Protein AF-A0A954GAA2-F1 (afdb_monomer_lite)

pLDDT: mean 89.75, std 12.43, range [35.0, 98.38]

Foldseek 3Di:
DPVVLLLVLLLLLLLLLLVLQLVLCVLPVQLLADDPPDDFDAPDPVLVPPDRCLSVVLSCQLNVLSVQSNVLSVVVVVDDPVCVVVSLVSLQCSLVSNLVSLVVSCNGGVSSVDPSSVLSSVLSNLSRVDDRVRSLVVNLVVLLVCLQVVLVVCPDPCQLQPVLLLLLQQLCQLVVHHCPPPDSVVSSVNSNCVSVLSNCLSVQCVDLVSLVVSLVSLLVVLVSSCSRQPPSGVNDDPSSNSVSVSSNSSSCSNRPPVSDDDDDDPPDDD

Sequence (270 aa):
MSHQKLYFQLRCLKITLACFTLILLFTTWQLWAPQAVFPQVPLFSWILNLPIWIDWLTLAAMSGSSFCLLGIVSASWFSRSRDQEFWQTGQQVCGGLFFIAFLISIVFDQHRLPPWAYQFAVGFLLLTCLKPPRAIRLFRLFVISIYFYSALSKCDASFVHTLGPQLVKGLFTGMGVSTAYWSERTITLIAASFPVAEFLIAVGLFFSRTRPWALWAAVSMHVCLILSVGPWGLNHHGGVLIWNLYFILQDLILFSGLLSLTRAGEADFS

Radius of gyration: 20.76 Å; chains: 1; bounding box: 52×48×56 Å

Structure (mmCIF, N/CA/C/O backbone):
data_AF-A0A954GAA2-F1
#
_entry.id   AF-A0A954GAA2-F1
#
loop_
_atom_site.group_PDB
_atom_site.id
_atom_site.type_symbol
_atom_site.label_atom_id
_atom_site.label_alt_id
_atom_site.label_comp_id
_atom_site.label_asym_id
_atom_site.label_entity_id
_atom_site.label_seq_id
_atom_site.pdbx_PDB_ins_code
_atom_site.Cartn_x
_atom_site.Cartn_y
_atom_site.Cartn_z
_atom_site.occupancy
_atom_site.B_iso_or_equiv
_atom_site.auth_seq_id
_atom_site.auth_comp_id
_atom_site.auth_asym_id
_atom_site.auth_atom_id
_atom_site.pdbx_PDB_model_num
ATOM 1 N N . MET A 1 1 ? -12.583 -2.188 24.323 1.00 57.50 1 MET A N 1
ATOM 2 C CA . MET A 1 1 ? -11.564 -1.140 24.048 1.00 57.50 1 MET A CA 1
ATOM 3 C C . MET A 1 1 ? -12.036 0.150 24.690 1.00 57.50 1 MET A C 1
ATOM 5 O O . MET A 1 1 ? -13.201 0.468 24.496 1.00 57.50 1 MET A O 1
ATOM 9 N N . SER A 1 2 ? -11.183 0.916 25.381 1.00 70.38 2 SER A N 1
ATOM 10 C CA . SER A 1 2 ? -11.534 2.323 25.612 1.00 70.38 2 SER A CA 1
ATOM 11 C C . SER A 1 2 ? -11.578 3.010 24.246 1.00 70.38 2 SER A C 1
ATOM 13 O O . SER A 1 2 ? -10.696 2.778 23.413 1.00 70.38 2 SER A O 1
ATOM 15 N N . HIS A 1 3 ? -12.617 3.804 23.978 1.00 75.62 3 HIS A N 1
ATOM 16 C CA . HIS A 1 3 ? -12.769 4.527 22.710 1.00 75.62 3 HIS A CA 1
ATOM 17 C C . HIS A 1 3 ? -11.460 5.222 22.297 1.00 75.62 3 HIS A C 1
ATOM 19 O O . HIS A 1 3 ? -11.055 5.149 21.141 1.00 75.62 3 HIS A O 1
ATOM 25 N N . GLN A 1 4 ? -10.730 5.774 23.267 1.00 81.56 4 GLN A N 1
ATOM 26 C CA . GLN A 1 4 ? -9.444 6.450 23.093 1.00 81.56 4 GLN A CA 1
ATOM 27 C C . GLN A 1 4 ? -8.393 5.643 22.310 1.00 81.56 4 GLN A C 1
ATOM 29 O O . GLN A 1 4 ? -7.776 6.196 21.400 1.00 81.56 4 GLN A O 1
ATOM 34 N N . LYS A 1 5 ? -8.221 4.338 22.581 1.00 85.06 5 LYS A N 1
ATOM 35 C CA . LYS A 1 5 ? -7.229 3.512 21.859 1.00 85.06 5 LYS A CA 1
ATOM 36 C C . LYS A 1 5 ? -7.538 3.413 20.361 1.00 85.06 5 LYS A C 1
ATOM 38 O O . LYS A 1 5 ? -6.627 3.386 19.541 1.00 85.06 5 LYS A O 1
ATOM 43 N N . LEU A 1 6 ? -8.821 3.390 20.002 1.00 87.38 6 LEU A N 1
ATOM 44 C CA . LEU A 1 6 ? -9.280 3.242 18.620 1.00 87.38 6 LEU A CA 1
ATOM 45 C C . LEU A 1 6 ? -9.062 4.525 17.822 1.00 87.38 6 LEU A C 1
ATOM 47 O O . LEU A 1 6 ? -8.614 4.483 16.680 1.00 87.38 6 LEU A O 1
ATOM 51 N N . TYR A 1 7 ? -9.348 5.668 18.446 1.00 88.50 7 TYR A N 1
ATOM 52 C CA . TYR A 1 7 ? -9.059 6.971 17.857 1.00 88.50 7 TYR A CA 1
ATOM 53 C C . TYR A 1 7 ? -7.555 7.180 17.682 1.00 88.50 7 TYR A C 1
ATOM 55 O O . TYR A 1 7 ? -7.140 7.666 16.634 1.00 88.50 7 TYR A O 1
ATOM 63 N N . PHE A 1 8 ? -6.741 6.771 18.658 1.00 90.44 8 PHE A N 1
ATOM 64 C CA . PHE A 1 8 ? -5.286 6.830 18.538 1.00 90.44 8 PHE A CA 1
ATOM 65 C C . PHE A 1 8 ? -4.776 5.969 17.374 1.00 90.44 8 PHE A C 1
ATOM 67 O O . PHE A 1 8 ? -4.090 6.482 16.496 1.00 90.44 8 PHE A O 1
ATOM 74 N N . GLN A 1 9 ? -5.204 4.704 17.296 1.00 93.06 9 GLN A N 1
ATOM 75 C CA . GLN A 1 9 ? -4.862 3.806 16.188 1.00 93.06 9 GLN A CA 1
ATOM 76 C C . GLN A 1 9 ? -5.250 4.403 14.827 1.00 93.06 9 GLN A C 1
ATOM 78 O O . GLN A 1 9 ? -4.431 4.437 13.912 1.00 93.06 9 GLN A O 1
ATOM 83 N N . LEU A 1 10 ? -6.474 4.928 14.697 1.00 93.81 10 LEU A N 1
ATOM 84 C CA . LEU A 1 10 ? -6.939 5.566 13.464 1.00 93.81 10 LEU A CA 1
ATOM 85 C C . LEU A 1 10 ? -6.080 6.778 13.076 1.00 93.81 10 LEU A C 1
ATOM 87 O O . LEU A 1 10 ? -5.788 6.969 11.899 1.00 93.81 10 LEU A O 1
ATOM 91 N N . ARG A 1 11 ? -5.684 7.603 14.050 1.00 93.69 11 ARG A N 1
ATOM 92 C CA . ARG A 1 11 ? -4.818 8.766 13.814 1.00 93.69 11 ARG A CA 1
ATOM 93 C C . ARG A 1 11 ? -3.439 8.342 13.325 1.00 93.69 11 ARG A C 1
ATOM 95 O O . ARG A 1 11 ? -2.989 8.881 12.320 1.00 93.69 11 ARG A O 1
ATOM 102 N N . CYS A 1 12 ? -2.813 7.357 13.971 1.00 95.75 12 CYS A N 1
ATOM 103 C CA . CYS A 1 12 ? -1.531 6.813 13.525 1.00 95.75 12 CYS A CA 1
ATOM 104 C C . CYS A 1 12 ? -1.614 6.322 12.077 1.00 95.75 12 CYS A C 1
ATOM 106 O O . CYS A 1 12 ? -0.783 6.711 11.268 1.00 95.75 12 CYS A O 1
ATOM 108 N N . LEU A 1 13 ? -2.663 5.570 11.717 1.00 96.81 13 LEU A N 1
ATOM 109 C CA . LEU A 1 13 ? -2.859 5.109 10.338 1.00 96.81 13 LEU A CA 1
ATOM 110 C C . LEU A 1 13 ? -2.977 6.265 9.341 1.00 96.81 13 LEU A C 1
ATOM 112 O O . LEU A 1 13 ? -2.366 6.206 8.280 1.00 96.81 13 LEU A O 1
ATOM 116 N N . LYS A 1 14 ? -3.732 7.319 9.674 1.00 97.44 14 LYS A N 1
ATOM 117 C CA . LYS A 1 14 ? -3.882 8.505 8.812 1.00 97.44 14 LYS A CA 1
ATOM 118 C C . LYS A 1 14 ? -2.563 9.244 8.614 1.00 97.44 14 LYS A C 1
ATOM 120 O O . LYS A 1 14 ? -2.255 9.626 7.491 1.00 97.44 14 LYS A O 1
ATOM 125 N N . ILE A 1 15 ? -1.795 9.428 9.690 1.00 97.38 15 ILE A N 1
ATOM 126 C CA . ILE A 1 15 ? -0.481 10.079 9.636 1.00 97.38 15 ILE A CA 1
ATOM 127 C C . ILE A 1 15 ? 0.472 9.246 8.783 1.00 97.38 15 ILE A C 1
ATOM 129 O O . ILE A 1 15 ? 1.055 9.769 7.839 1.00 97.38 15 ILE A O 1
ATOM 133 N N . THR A 1 16 ? 0.587 7.945 9.062 1.00 97.88 16 THR A N 1
ATOM 134 C CA . THR A 1 16 ? 1.435 7.036 8.286 1.00 97.88 16 THR A CA 1
ATOM 135 C C . THR A 1 16 ? 1.032 7.038 6.813 1.00 97.88 16 THR A C 1
ATOM 137 O O . THR A 1 16 ? 1.893 7.210 5.957 1.00 97.88 16 THR A O 1
ATOM 140 N N . LEU A 1 17 ? -0.264 6.931 6.504 1.00 98.31 17 LEU A N 1
ATOM 141 C CA . LEU A 1 17 ? -0.768 6.979 5.132 1.00 98.31 17 LEU A CA 1
ATOM 142 C C . LEU A 1 17 ? -0.372 8.279 4.426 1.00 98.31 17 LEU A C 1
ATOM 144 O O . LEU A 1 17 ? 0.225 8.227 3.355 1.00 98.31 17 LEU A O 1
ATOM 148 N N . ALA A 1 18 ? -0.657 9.436 5.020 1.00 98.19 18 ALA A N 1
ATOM 149 C CA . ALA A 1 18 ? -0.397 10.714 4.370 1.00 98.19 18 ALA A CA 1
ATOM 150 C C . ALA A 1 18 ? 1.107 11.015 4.228 1.00 98.19 18 ALA A C 1
ATOM 152 O O . ALA A 1 18 ? 1.532 11.469 3.167 1.00 98.19 18 ALA A O 1
ATOM 153 N N . CYS A 1 19 ? 1.931 10.689 5.231 1.00 98.38 19 CYS A N 1
ATOM 154 C CA . CYS A 1 19 ? 3.388 10.827 5.136 1.00 98.38 19 CYS A CA 1
ATOM 155 C C . CYS A 1 19 ? 3.967 9.966 4.008 1.00 98.38 19 CYS A C 1
ATOM 157 O O . CYS A 1 19 ? 4.691 10.475 3.155 1.00 98.38 19 CYS A O 1
ATOM 159 N N . PHE A 1 20 ? 3.630 8.673 3.968 1.00 98.38 20 PHE A N 1
ATOM 160 C CA . PHE A 1 20 ? 4.143 7.780 2.927 1.00 98.38 20 PHE A CA 1
ATOM 161 C C . PHE A 1 20 ? 3.599 8.127 1.545 1.00 98.38 20 PHE A C 1
ATOM 163 O O . PHE A 1 20 ? 4.319 7.970 0.565 1.00 98.38 20 PHE A O 1
ATOM 170 N N . THR A 1 21 ? 2.377 8.655 1.460 1.00 98.12 21 THR A N 1
ATOM 171 C CA . THR A 1 21 ? 1.820 9.173 0.204 1.00 98.12 21 THR A CA 1
ATOM 172 C C . THR A 1 21 ? 2.661 10.322 -0.334 1.00 98.12 21 THR A C 1
ATOM 174 O O . THR A 1 21 ? 3.042 10.293 -1.497 1.00 98.12 21 THR A O 1
ATOM 177 N N . LEU A 1 22 ? 3.010 11.302 0.503 1.00 98.31 22 LEU A N 1
ATOM 178 C CA . LEU A 1 22 ? 3.858 12.423 0.091 1.00 98.31 22 LEU A CA 1
ATOM 179 C C . LEU A 1 22 ? 5.254 11.960 -0.329 1.00 98.31 22 LEU A C 1
ATOM 181 O O . LEU A 1 22 ? 5.756 12.393 -1.362 1.00 98.31 22 LEU A O 1
ATOM 185 N N . ILE A 1 23 ? 5.858 11.047 0.435 1.00 97.75 23 ILE A N 1
ATOM 186 C CA . ILE A 1 23 ? 7.168 10.476 0.103 1.00 97.75 23 ILE A CA 1
ATOM 187 C C . ILE A 1 23 ? 7.104 9.736 -1.241 1.00 97.75 23 ILE A C 1
ATOM 189 O O . ILE A 1 23 ? 7.985 9.914 -2.082 1.00 97.75 23 ILE A O 1
ATOM 193 N N . LEU A 1 24 ? 6.071 8.924 -1.479 1.00 96.69 24 LEU A N 1
ATOM 194 C CA . LEU A 1 24 ? 5.924 8.171 -2.725 1.00 96.69 24 LEU A CA 1
ATOM 195 C C . LEU A 1 24 ? 5.604 9.075 -3.913 1.00 96.69 24 LEU A C 1
ATOM 197 O O . LEU A 1 24 ? 6.244 8.930 -4.950 1.00 96.69 24 LEU A O 1
ATOM 201 N N . LEU A 1 25 ? 4.706 10.050 -3.768 1.00 96.19 25 LEU A N 1
ATOM 202 C CA . LEU A 1 25 ? 4.438 11.047 -4.809 1.00 96.19 25 LEU A CA 1
ATOM 203 C C . LEU A 1 25 ? 5.697 11.840 -5.163 1.00 96.19 25 LEU A C 1
ATOM 205 O O . LEU A 1 25 ? 5.971 12.042 -6.339 1.00 96.19 25 LEU A O 1
ATOM 209 N N . PHE A 1 26 ? 6.496 12.233 -4.168 1.00 95.62 26 PHE A N 1
ATOM 210 C CA . PHE A 1 26 ? 7.753 12.941 -4.397 1.00 95.62 26 PHE A CA 1
ATOM 211 C C . PHE A 1 26 ? 8.797 12.058 -5.089 1.00 95.62 26 PHE A C 1
ATOM 213 O O . PHE A 1 26 ? 9.380 12.451 -6.092 1.00 95.62 26 PHE A O 1
ATOM 220 N N . THR A 1 27 ? 9.021 10.840 -4.594 1.00 93.75 27 THR A N 1
ATOM 221 C CA . THR A 1 27 ? 10.022 9.920 -5.169 1.00 93.75 27 THR A CA 1
ATOM 222 C C . THR A 1 27 ? 9.629 9.384 -6.543 1.00 93.75 27 THR A C 1
ATOM 224 O O . THR A 1 27 ? 10.503 9.010 -7.320 1.00 93.75 27 THR A O 1
ATOM 227 N N . THR A 1 28 ? 8.335 9.378 -6.866 1.00 92.81 28 THR A N 1
ATOM 228 C CA . THR A 1 28 ? 7.799 8.940 -8.162 1.00 92.81 28 THR A CA 1
ATOM 229 C C . THR A 1 28 ? 7.183 10.086 -8.964 1.00 92.81 28 THR A C 1
ATOM 231 O O . THR A 1 28 ? 6.363 9.835 -9.837 1.00 92.81 28 THR A O 1
ATOM 234 N N . TRP A 1 29 ? 7.570 11.343 -8.711 1.00 92.06 29 TRP A N 1
ATOM 235 C CA . TRP A 1 29 ? 6.908 12.530 -9.281 1.00 92.06 29 TRP A CA 1
ATOM 236 C C . TRP A 1 29 ? 6.808 12.513 -10.814 1.00 92.06 29 TRP A C 1
ATOM 238 O O . TRP A 1 29 ? 5.815 12.977 -11.368 1.00 92.06 29 TRP A O 1
ATOM 248 N N . GLN A 1 30 ? 7.796 11.917 -11.490 1.00 90.62 30 GLN A N 1
ATOM 249 C CA . GLN A 1 30 ? 7.833 11.766 -12.950 1.00 90.62 30 GLN A CA 1
ATOM 250 C C . GLN A 1 30 ? 6.673 10.925 -13.502 1.00 90.62 30 GLN A C 1
ATOM 252 O O . GLN A 1 30 ? 6.290 11.101 -14.651 1.00 90.62 30 GLN A O 1
ATOM 257 N N . LEU A 1 31 ? 6.098 10.036 -12.686 1.00 89.81 31 LEU A N 1
ATOM 258 C CA . LEU A 1 31 ? 4.923 9.242 -13.046 1.00 89.81 31 LEU A CA 1
ATOM 259 C C . LEU A 1 31 ? 3.646 10.096 -13.090 1.00 89.81 31 LEU A C 1
ATOM 261 O O . LEU A 1 31 ? 2.726 9.822 -13.857 1.00 89.81 31 LEU A O 1
ATOM 265 N N . TRP A 1 32 ? 3.586 11.120 -12.241 1.00 92.06 32 TRP A N 1
ATOM 266 C CA . TRP A 1 32 ? 2.399 11.945 -12.010 1.00 92.06 32 TRP A CA 1
ATOM 267 C C . TRP A 1 32 ? 2.409 13.237 -12.824 1.00 92.06 32 TRP A C 1
ATOM 269 O O . TRP A 1 32 ? 1.362 13.841 -13.036 1.00 92.06 32 TRP A O 1
ATOM 279 N N . ALA A 1 33 ? 3.591 13.662 -13.262 1.00 90.06 33 ALA A N 1
ATOM 280 C CA . ALA A 1 33 ? 3.783 14.803 -14.133 1.00 90.06 33 ALA A CA 1
ATOM 281 C C . ALA A 1 33 ? 3.712 14.390 -15.616 1.00 90.06 33 ALA A C 1
ATOM 283 O O . ALA A 1 33 ? 3.890 13.216 -15.953 1.00 90.06 33 ALA A O 1
ATOM 284 N N . PRO A 1 34 ? 3.501 15.355 -16.522 1.00 85.88 34 PRO A N 1
ATOM 285 C CA . PRO A 1 34 ? 3.678 15.128 -17.947 1.00 85.88 34 PRO A CA 1
ATOM 286 C C . PRO A 1 34 ? 5.110 14.676 -18.234 1.00 85.88 34 PRO A C 1
ATOM 288 O O . PRO A 1 34 ? 6.067 15.359 -17.863 1.00 85.88 34 PRO A O 1
ATOM 291 N N . GLN A 1 35 ? 5.265 13.548 -18.921 1.00 77.00 35 GLN A N 1
ATOM 292 C CA . GLN A 1 35 ? 6.568 13.051 -19.348 1.00 77.00 35 GLN A CA 1
ATOM 293 C C . GLN A 1 35 ? 6.530 12.579 -20.800 1.00 77.00 35 GLN A C 1
ATOM 295 O O . GLN A 1 35 ? 5.511 12.096 -21.283 1.00 77.00 35 GLN A O 1
ATOM 300 N N . ALA A 1 36 ? 7.672 12.699 -21.476 1.00 72.88 36 ALA A N 1
ATOM 301 C CA . ALA A 1 36 ? 7.885 12.189 -22.832 1.00 72.88 36 ALA A CA 1
ATOM 302 C C . ALA A 1 36 ? 8.740 10.907 -22.857 1.00 72.88 36 ALA A C 1
ATOM 304 O O . ALA A 1 36 ? 9.060 10.403 -23.928 1.00 72.88 36 ALA A O 1
ATOM 305 N N . VAL A 1 37 ? 9.150 10.405 -21.684 1.00 70.88 37 VAL A N 1
ATOM 306 C CA . VAL A 1 37 ? 10.081 9.268 -21.566 1.00 70.88 37 VAL A CA 1
ATOM 307 C C . VAL A 1 37 ? 9.398 7.949 -21.927 1.00 70.88 37 VAL A C 1
ATOM 309 O O . VAL A 1 37 ? 10.013 7.085 -22.543 1.00 70.88 37 VAL A O 1
ATOM 312 N N . PHE A 1 38 ? 8.117 7.814 -21.586 1.00 67.69 38 PHE A N 1
ATOM 313 C CA . PHE A 1 38 ? 7.293 6.663 -21.934 1.00 67.69 38 PHE A CA 1
ATOM 314 C C . PHE A 1 38 ? 5.979 7.139 -22.553 1.00 67.69 38 PHE A C 1
ATOM 316 O O . PHE A 1 38 ? 5.472 8.192 -22.155 1.00 67.69 38 PHE A O 1
ATOM 323 N N . PRO A 1 39 ? 5.426 6.395 -23.527 1.00 77.00 39 PRO A N 1
ATOM 324 C CA . PRO A 1 39 ? 4.152 6.753 -24.125 1.00 77.00 39 PRO A CA 1
ATOM 325 C C . PRO A 1 39 ? 3.058 6.708 -23.058 1.00 77.00 39 PRO A C 1
ATOM 327 O O . PRO A 1 39 ? 2.926 5.719 -22.335 1.00 77.00 39 PRO A O 1
ATOM 330 N N . GLN A 1 40 ? 2.269 7.777 -22.975 1.00 81.25 40 GLN A N 1
ATOM 331 C CA . GLN A 1 40 ? 1.055 7.775 -22.167 1.00 81.25 40 GLN A CA 1
ATOM 332 C C . GLN A 1 40 ? 0.093 6.729 -22.729 1.00 81.25 40 GLN A C 1
ATOM 334 O O . GLN A 1 40 ? -0.152 6.685 -23.938 1.00 81.25 40 GLN A O 1
ATOM 339 N N . VAL A 1 41 ? -0.454 5.887 -21.853 1.00 87.56 41 VAL A N 1
ATOM 340 C CA . VAL A 1 41 ? -1.449 4.878 -22.228 1.00 87.56 41 VAL A CA 1
ATOM 341 C C . VAL A 1 41 ? -2.778 5.297 -21.603 1.00 87.56 41 VAL A C 1
ATOM 343 O O . VAL A 1 41 ? -3.086 4.873 -20.487 1.00 87.56 41 VAL A O 1
ATOM 346 N N . PRO A 1 42 ? -3.560 6.170 -22.264 1.00 88.56 42 PRO A N 1
ATOM 347 C CA . PRO A 1 42 ? -4.829 6.626 -21.714 1.00 88.56 42 PRO A CA 1
ATOM 348 C C . PRO A 1 42 ? -5.849 5.485 -21.684 1.00 88.56 42 PRO A C 1
ATOM 350 O O . PRO A 1 42 ? -5.826 4.578 -22.518 1.00 88.56 42 PRO A O 1
ATOM 353 N N . LEU A 1 43 ? -6.797 5.539 -20.745 1.00 87.38 43 LEU A N 1
ATOM 354 C CA . LEU A 1 43 ? -7.925 4.596 -20.728 1.00 87.38 43 LEU A CA 1
ATOM 355 C C . LEU A 1 43 ? -8.883 4.820 -21.904 1.00 87.38 43 LEU A C 1
ATOM 357 O O . LEU A 1 43 ? -9.496 3.874 -22.395 1.00 87.38 43 LEU A O 1
ATOM 361 N N . PHE A 1 44 ? -9.006 6.068 -22.360 1.00 89.62 44 PHE A N 1
ATOM 362 C CA . PHE A 1 44 ? -9.882 6.447 -23.462 1.00 89.62 44 PHE A CA 1
ATOM 363 C C . PHE A 1 44 ? -9.153 7.341 -24.468 1.00 89.62 44 PHE A C 1
ATOM 365 O O . PHE A 1 44 ? -8.443 8.272 -24.097 1.00 89.62 44 PHE A O 1
ATOM 372 N N . SER A 1 45 ? -9.378 7.108 -25.761 1.00 86.50 45 SER A N 1
ATOM 373 C CA . SER A 1 45 ? -8.683 7.814 -26.848 1.00 86.50 45 SER A CA 1
ATOM 374 C C . SER A 1 45 ? -8.925 9.328 -26.873 1.00 86.50 45 SER A C 1
ATOM 376 O O . SER A 1 45 ? -8.041 10.083 -27.267 1.00 86.50 45 SER A O 1
ATOM 378 N N . TRP A 1 46 ? -10.091 9.795 -26.415 1.00 86.88 46 TRP A N 1
ATOM 379 C CA . TRP A 1 46 ? -10.438 11.222 -26.394 1.00 86.88 46 TRP A CA 1
ATOM 380 C C . TRP A 1 46 ? -9.606 12.044 -25.397 1.00 86.88 46 TRP A C 1
ATOM 382 O O . TRP A 1 46 ? -9.551 13.267 -25.515 1.00 86.88 46 TRP A O 1
ATOM 392 N N . ILE A 1 47 ? -8.928 11.389 -24.451 1.00 87.00 47 ILE A N 1
ATOM 393 C CA . ILE A 1 47 ? -8.122 12.047 -23.413 1.00 87.00 47 ILE A CA 1
ATOM 394 C C . ILE A 1 47 ? -6.819 12.610 -23.965 1.00 87.00 47 ILE A C 1
ATOM 396 O O . ILE A 1 47 ? -6.310 13.585 -23.427 1.00 87.00 47 ILE A O 1
ATOM 400 N N . LEU A 1 48 ? -6.324 12.079 -25.084 1.00 81.75 48 LEU A N 1
ATOM 401 C CA . LEU A 1 48 ? -5.124 12.600 -25.747 1.00 81.75 48 LEU A CA 1
ATOM 402 C C . LEU A 1 48 ? -5.263 14.074 -26.162 1.00 81.75 48 LEU A C 1
ATOM 404 O O . LEU A 1 48 ? -4.262 14.760 -26.335 1.00 81.75 48 LEU A O 1
ATOM 408 N N . ASN A 1 49 ? -6.498 14.566 -26.301 1.00 85.06 49 ASN A N 1
ATOM 409 C CA . ASN A 1 49 ? -6.786 15.957 -26.645 1.00 85.06 49 ASN A CA 1
ATOM 410 C C . ASN A 1 49 ? -6.928 16.868 -25.416 1.00 85.06 49 ASN A C 1
ATOM 412 O O . ASN A 1 49 ? -7.166 18.068 -25.569 1.00 85.06 49 ASN A O 1
ATOM 416 N N . LEU A 1 50 ? -6.861 16.316 -24.201 1.00 85.94 50 LEU A N 1
ATOM 417 C CA . LEU A 1 50 ? -7.026 17.098 -22.988 1.00 85.94 50 LEU A CA 1
ATOM 418 C C . LEU A 1 50 ? -5.748 17.866 -22.628 1.00 85.94 50 LEU A C 1
ATOM 420 O O . LEU A 1 50 ? -4.636 17.431 -22.928 1.00 85.94 50 LEU A O 1
ATOM 424 N N . PRO A 1 51 ? -5.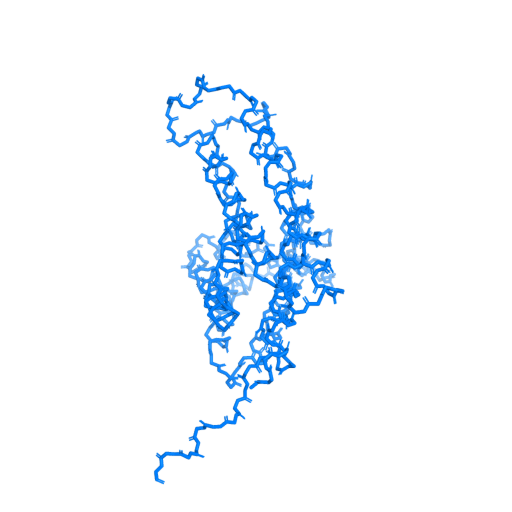888 19.017 -21.951 1.00 89.12 51 PRO A N 1
ATOM 425 C CA . PRO A 1 51 ? -4.741 19.819 -21.570 1.00 89.12 51 PRO A CA 1
ATOM 426 C C . PRO A 1 51 ? -3.797 19.115 -20.591 1.00 89.12 51 PRO A C 1
ATOM 428 O O . PRO A 1 51 ? -4.208 18.598 -19.552 1.00 89.12 51 PRO A O 1
ATOM 431 N N . ILE A 1 52 ? -2.501 19.246 -20.862 1.00 87.00 52 ILE A N 1
ATOM 432 C CA . ILE A 1 52 ? -1.400 18.694 -20.059 1.00 87.00 52 ILE A CA 1
ATOM 433 C C . ILE A 1 52 ? -1.388 19.230 -18.610 1.00 87.00 52 ILE A C 1
ATOM 435 O O . ILE A 1 52 ? -0.905 18.568 -17.694 1.00 87.00 52 ILE A O 1
ATOM 439 N N . TRP A 1 53 ? -1.945 20.421 -18.357 1.00 91.31 53 TRP A N 1
ATOM 440 C CA . TRP A 1 53 ? -1.993 20.996 -17.006 1.00 91.31 53 TRP A CA 1
ATOM 441 C C . TRP A 1 53 ? -2.829 20.165 -16.019 1.00 91.31 53 TRP A C 1
ATOM 443 O O . TRP A 1 53 ? -2.663 20.318 -14.808 1.00 91.31 53 TRP A O 1
ATOM 453 N N . ILE A 1 54 ? -3.693 19.269 -16.510 1.00 91.88 54 ILE A N 1
ATOM 454 C CA . ILE A 1 54 ? -4.521 18.400 -15.665 1.00 91.88 54 ILE A CA 1
ATOM 455 C C . ILE A 1 54 ? -3.652 17.417 -14.868 1.00 91.88 54 ILE A C 1
ATOM 457 O O . ILE A 1 54 ? -3.955 17.151 -13.705 1.00 91.88 54 ILE A O 1
ATOM 461 N N . ASP A 1 55 ? -2.526 16.964 -15.421 1.00 92.06 55 ASP A N 1
ATOM 462 C CA . ASP A 1 55 ? -1.560 16.124 -14.704 1.00 92.06 55 ASP A CA 1
ATOM 463 C C . ASP A 1 55 ? -1.037 16.838 -13.452 1.00 92.06 55 ASP A C 1
ATOM 465 O O . ASP A 1 55 ? -1.150 16.332 -12.333 1.00 92.06 55 ASP A O 1
ATOM 469 N N . TRP A 1 56 ? -0.582 18.083 -13.620 1.00 94.31 56 TRP A N 1
ATOM 470 C CA . TRP A 1 56 ? -0.138 18.925 -12.512 1.00 94.31 56 TRP A CA 1
ATOM 471 C C . TRP A 1 56 ? -1.256 19.221 -11.516 1.00 94.31 56 TRP A C 1
ATOM 473 O O . TRP A 1 56 ? -1.007 19.204 -10.311 1.00 94.31 56 TRP A O 1
ATOM 483 N N . LEU A 1 57 ? -2.486 19.450 -11.990 1.00 95.69 57 LEU A N 1
ATOM 484 C CA . LEU A 1 57 ? -3.633 19.657 -11.109 1.00 95.69 57 LEU A CA 1
ATOM 485 C C . LEU A 1 57 ? -3.904 18.415 -10.250 1.00 95.69 57 LEU A C 1
ATOM 487 O O . LEU A 1 57 ? -4.088 18.552 -9.042 1.00 95.69 57 LEU A O 1
ATOM 491 N N . THR A 1 58 ? -3.919 17.214 -10.838 1.00 96.12 58 THR A N 1
ATOM 492 C CA . THR A 1 58 ? -4.170 15.973 -10.082 1.00 96.12 58 THR A CA 1
ATOM 493 C C . THR A 1 58 ? -3.059 15.695 -9.072 1.00 96.12 58 THR A C 1
ATOM 495 O O . THR A 1 58 ? -3.359 15.427 -7.907 1.00 96.12 58 THR A O 1
ATOM 498 N N . LEU A 1 59 ? -1.788 15.872 -9.453 1.00 96.56 59 LEU A N 1
ATOM 499 C CA . LEU A 1 59 ? -0.648 15.751 -8.541 1.00 96.56 59 LEU A CA 1
ATOM 500 C C . LEU A 1 59 ? -0.718 16.772 -7.393 1.00 96.56 59 LEU A C 1
ATOM 502 O O . LEU A 1 59 ? -0.513 16.413 -6.228 1.00 96.56 59 LEU A O 1
ATOM 506 N N . ALA A 1 60 ? -1.035 18.033 -7.699 1.00 97.25 60 ALA A N 1
ATOM 507 C CA . ALA A 1 60 ? -1.184 19.088 -6.701 1.00 97.25 60 ALA A CA 1
ATOM 508 C C . ALA A 1 60 ? -2.361 18.808 -5.758 1.00 97.25 60 ALA A C 1
ATOM 510 O O . ALA A 1 60 ? -2.223 18.969 -4.548 1.00 97.25 60 ALA A O 1
ATOM 511 N N . ALA A 1 61 ? -3.491 18.324 -6.279 1.00 97.88 61 ALA A N 1
ATOM 512 C CA . ALA A 1 61 ? -4.654 17.957 -5.479 1.00 97.88 61 ALA A CA 1
ATOM 513 C C . ALA A 1 61 ? -4.360 16.768 -4.550 1.00 97.88 61 ALA A C 1
ATOM 515 O O . ALA A 1 61 ? -4.710 16.818 -3.369 1.00 97.88 61 ALA A O 1
ATOM 516 N N . MET A 1 62 ? -3.672 15.729 -5.034 1.00 98.12 62 MET A N 1
ATOM 517 C CA . MET A 1 62 ? -3.264 14.573 -4.224 1.00 98.12 62 MET A CA 1
ATOM 518 C C . MET A 1 62 ? -2.254 14.965 -3.134 1.00 98.12 62 MET A C 1
ATOM 520 O O . MET A 1 62 ? -2.413 14.599 -1.965 1.00 98.12 62 MET A O 1
ATOM 524 N N . SER A 1 63 ? -1.242 15.759 -3.488 1.00 98.12 63 SER A N 1
ATOM 525 C CA . SER A 1 63 ? -0.225 16.231 -2.539 1.00 98.12 63 SER A CA 1
ATOM 526 C C . SER A 1 63 ? -0.831 17.185 -1.510 1.00 98.12 63 SER A C 1
ATOM 528 O O . SER A 1 63 ? -0.651 17.003 -0.307 1.00 98.12 63 SER A O 1
ATOM 530 N N . GLY A 1 64 ? -1.627 18.154 -1.966 1.00 98.19 64 GLY A N 1
ATOM 531 C CA . GLY A 1 64 ? -2.331 19.118 -1.124 1.00 98.19 64 GLY A CA 1
ATOM 532 C C . GLY A 1 64 ? -3.292 18.440 -0.153 1.00 98.19 64 GLY A C 1
ATOM 533 O O . GLY A 1 64 ? -3.228 18.704 1.043 1.00 98.19 64 GLY A O 1
ATOM 534 N N . SER A 1 65 ? -4.097 17.482 -0.622 1.00 97.94 65 SER A N 1
ATOM 535 C CA . SER A 1 65 ? -4.981 16.686 0.244 1.00 97.94 65 SER A CA 1
ATOM 536 C C . SER A 1 65 ? -4.205 15.927 1.323 1.00 97.94 65 SER A C 1
ATOM 538 O O . SER A 1 65 ? -4.650 15.851 2.468 1.00 97.94 65 SER A O 1
ATOM 540 N N . SER A 1 66 ? -3.026 15.399 0.982 1.00 98.00 66 SER A N 1
ATOM 541 C CA . SER A 1 66 ? -2.162 14.680 1.925 1.00 98.00 66 SER A CA 1
ATOM 542 C C . SER A 1 66 ? -1.563 15.618 2.982 1.00 98.00 66 SER A C 1
ATOM 544 O O . SER A 1 66 ? -1.627 15.314 4.175 1.00 98.00 66 SER A O 1
ATOM 546 N N . PHE A 1 67 ? -1.054 16.788 2.579 1.00 98.25 67 PHE A N 1
ATOM 547 C CA . PHE A 1 67 ? -0.568 17.821 3.504 1.00 98.25 67 PHE A CA 1
ATOM 548 C C . PHE A 1 67 ? -1.682 18.360 4.408 1.00 98.25 67 PHE A C 1
ATOM 550 O O . PHE A 1 67 ? -1.498 18.451 5.623 1.00 98.25 67 PHE A O 1
ATOM 557 N N . CYS A 1 68 ? -2.853 18.668 3.845 1.00 97.62 68 CYS A N 1
ATOM 558 C CA . CYS A 1 68 ? -4.016 19.116 4.605 1.00 97.62 68 CYS A CA 1
ATOM 559 C C . CYS A 1 68 ? -4.464 18.054 5.611 1.00 97.62 68 CYS A C 1
ATOM 561 O O . CYS A 1 68 ? -4.722 18.390 6.767 1.00 97.62 68 CYS A O 1
ATOM 563 N N . LEU A 1 69 ? -4.496 16.774 5.220 1.00 97.44 69 LEU A N 1
ATOM 564 C CA . LEU A 1 69 ? -4.833 15.694 6.143 1.00 97.44 69 LEU A CA 1
ATOM 565 C C . LEU A 1 69 ? -3.833 15.617 7.305 1.00 97.44 69 LEU A C 1
ATOM 567 O O . LEU A 1 69 ? -4.263 15.522 8.455 1.00 97.44 69 LEU A O 1
ATOM 571 N N . LEU A 1 70 ? -2.525 15.699 7.035 1.00 96.75 70 LEU A N 1
ATOM 572 C CA . LEU A 1 70 ? -1.500 15.734 8.086 1.00 96.75 70 LEU A CA 1
ATOM 573 C C . LEU A 1 70 ? -1.693 16.918 9.031 1.00 96.75 70 LEU A C 1
ATOM 575 O O . LEU A 1 70 ? -1.681 16.727 10.249 1.00 96.75 70 LEU A O 1
ATOM 579 N N . GLY A 1 71 ? -1.919 18.115 8.486 1.00 95.56 71 GLY A N 1
ATOM 580 C CA . GLY A 1 71 ? -2.171 19.324 9.266 1.00 95.56 71 GLY A CA 1
ATOM 581 C C . GLY A 1 71 ? -3.403 19.184 10.160 1.00 95.56 71 GLY A C 1
ATOM 582 O O . GLY A 1 71 ? -3.314 19.400 11.366 1.00 95.56 71 GLY A O 1
ATOM 583 N N . ILE A 1 72 ? -4.530 18.735 9.600 1.00 94.62 72 ILE A N 1
ATOM 584 C CA . ILE A 1 72 ? -5.792 18.546 10.328 1.00 94.62 72 ILE A CA 1
ATOM 585 C C . ILE A 1 72 ? -5.648 17.490 11.429 1.00 94.62 72 ILE A C 1
ATOM 587 O O . ILE A 1 72 ? -6.060 17.717 12.568 1.00 94.62 72 ILE A O 1
ATOM 591 N N . VAL A 1 73 ? -5.069 16.325 11.119 1.00 93.62 73 VAL A N 1
ATOM 592 C CA . VAL A 1 73 ? -4.913 15.246 12.106 1.00 93.62 73 VAL A CA 1
ATOM 593 C C . VAL A 1 73 ? -3.970 15.679 13.230 1.00 93.62 73 VAL A C 1
ATOM 595 O O . VAL A 1 73 ? -4.274 15.413 14.395 1.00 93.62 73 VAL A O 1
ATOM 598 N N . SER A 1 74 ? -2.897 16.405 12.913 1.00 92.00 74 SER A N 1
ATOM 599 C CA . SER A 1 74 ? -1.951 16.924 13.908 1.00 92.00 74 SER A CA 1
ATOM 600 C C . SER A 1 74 ? -2.574 18.023 14.776 1.00 92.00 74 SER A C 1
ATOM 602 O O . SER A 1 74 ? -2.478 17.965 16.000 1.00 92.00 74 SER A O 1
ATOM 604 N N . ALA A 1 75 ? -3.299 18.974 14.180 1.00 90.00 75 ALA A N 1
ATOM 605 C CA . ALA A 1 75 ? -4.003 20.032 14.908 1.00 90.00 75 ALA A CA 1
ATOM 606 C C . ALA A 1 75 ? -5.103 19.475 15.830 1.00 90.00 75 ALA A C 1
ATOM 608 O O . ALA A 1 75 ? -5.299 19.963 16.945 1.00 90.00 75 ALA A O 1
ATOM 609 N N . SER A 1 76 ? -5.765 18.385 15.420 1.00 86.44 76 SER A N 1
ATOM 610 C CA . SER A 1 76 ? -6.787 17.706 16.229 1.00 86.44 76 SER A CA 1
ATOM 611 C C . SER A 1 76 ? -6.256 17.089 17.534 1.00 86.44 76 SER A C 1
ATOM 613 O O . SER A 1 76 ? -7.044 16.623 18.361 1.00 86.44 76 SER A O 1
ATOM 615 N N . TRP A 1 77 ? -4.933 17.067 17.734 1.00 83.38 77 TRP A N 1
ATOM 616 C CA . TRP A 1 77 ? -4.309 16.657 18.991 1.00 83.38 77 TRP A CA 1
ATOM 617 C C . TRP A 1 77 ? -4.524 17.677 20.112 1.00 83.38 77 TRP A C 1
ATOM 619 O O . TRP A 1 77 ? -4.693 17.295 21.267 1.00 83.38 77 TRP A O 1
ATOM 629 N N . PHE A 1 78 ? -4.547 18.962 19.759 1.00 84.06 78 PHE A N 1
ATOM 630 C CA . PHE A 1 78 ? -4.594 20.077 20.706 1.00 84.06 78 PHE A CA 1
ATOM 631 C C . PHE A 1 78 ? -5.990 20.702 20.835 1.00 84.06 78 PHE A C 1
ATOM 633 O O . PHE A 1 78 ? -6.226 21.514 21.726 1.00 84.06 78 PHE A O 1
ATOM 640 N N . SER A 1 79 ? -6.922 20.337 19.953 1.00 75.56 79 SER A N 1
ATOM 641 C CA . SER A 1 79 ? -8.251 20.948 19.886 1.00 75.56 79 SER A CA 1
ATOM 642 C C . SER A 1 79 ? -9.259 20.307 20.858 1.00 75.56 79 SER A C 1
ATOM 644 O O . SER A 1 79 ? -9.228 19.108 21.153 1.00 75.56 79 SER A O 1
ATOM 646 N N . ARG A 1 80 ? -10.165 21.145 21.377 1.00 68.12 80 ARG A N 1
ATOM 647 C CA . ARG A 1 80 ? -11.202 20.809 22.366 1.00 68.12 80 ARG A CA 1
ATOM 648 C C . ARG A 1 80 ? -12.356 20.045 21.694 1.00 68.12 80 ARG A C 1
ATOM 650 O O . ARG A 1 80 ? -12.571 20.156 20.493 1.00 68.12 80 ARG A O 1
ATOM 657 N N . SER A 1 81 ? -13.137 19.276 22.460 1.00 66.69 81 SER A N 1
ATOM 658 C CA . SER A 1 81 ? -14.127 18.328 21.899 1.00 66.69 81 SER A CA 1
ATOM 659 C C . SER A 1 81 ? -15.203 18.944 20.991 1.00 66.69 81 SER A C 1
ATOM 661 O O . SER A 1 81 ? -15.774 18.221 20.178 1.00 66.69 81 SER A O 1
ATOM 663 N N . ARG A 1 82 ? -15.469 20.253 21.098 1.00 60.12 82 ARG A N 1
ATOM 664 C CA . ARG A 1 82 ? -16.504 20.959 20.326 1.00 60.12 82 ARG A CA 1
ATOM 665 C C . ARG A 1 82 ? -16.167 21.106 18.836 1.00 60.12 82 ARG A C 1
ATOM 667 O O . ARG A 1 82 ? -17.085 21.167 18.030 1.00 60.12 82 ARG A O 1
ATOM 674 N N . ASP A 1 83 ? -14.888 21.061 18.461 1.00 77.00 83 ASP A N 1
ATOM 675 C CA . ASP A 1 83 ? -14.457 21.253 17.067 1.00 77.00 83 ASP A CA 1
ATOM 676 C C . ASP A 1 83 ? -14.342 19.928 16.288 1.00 77.00 83 ASP A C 1
ATOM 678 O O . ASP A 1 83 ? -13.971 19.910 15.114 1.00 77.00 83 ASP A O 1
ATOM 682 N N . GLN A 1 84 ? -14.637 18.783 16.921 1.00 76.69 84 GLN A N 1
ATOM 683 C CA . GLN A 1 84 ? -14.390 17.461 16.328 1.00 76.69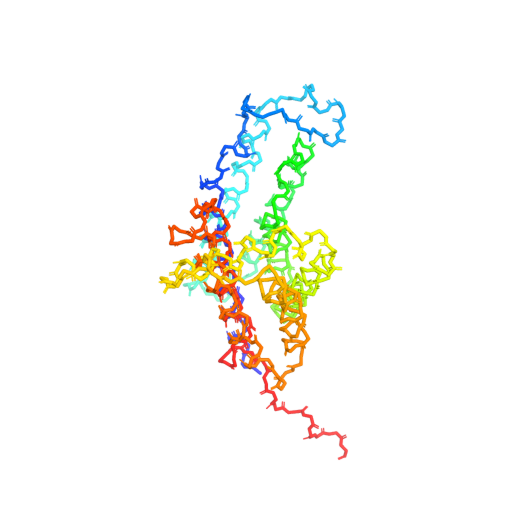 84 GLN A CA 1
ATOM 684 C C . GLN A 1 84 ? -15.166 17.206 15.031 1.00 76.69 84 GLN A C 1
ATOM 686 O O . GLN A 1 84 ? -14.641 16.541 14.138 1.00 76.69 84 GLN A O 1
ATOM 691 N N . GLU A 1 85 ? -16.377 17.745 14.906 1.00 83.06 85 GLU A N 1
ATOM 692 C CA . GLU A 1 85 ? -17.203 17.593 13.704 1.00 83.06 85 GLU A CA 1
ATOM 693 C C . GLU A 1 85 ? -16.622 18.361 12.506 1.00 83.06 85 GLU A C 1
ATOM 695 O O . GLU A 1 85 ? -16.555 17.836 11.389 1.00 83.06 85 GLU A O 1
ATOM 700 N N . PHE A 1 86 ? -16.093 19.563 12.754 1.00 86.12 86 PHE A N 1
ATOM 701 C CA . PHE A 1 86 ? -15.399 20.359 11.745 1.00 86.12 86 PHE A CA 1
ATOM 702 C C . PHE A 1 86 ? -14.136 19.643 11.248 1.00 86.12 86 PHE A C 1
ATOM 704 O O . PHE A 1 86 ? -13.953 19.453 10.042 1.00 86.12 86 PHE A O 1
ATOM 711 N N . TRP A 1 87 ? -13.300 19.150 12.170 1.00 88.25 87 TRP A N 1
ATOM 712 C CA . TRP A 1 87 ? -12.097 18.393 11.812 1.00 88.25 87 TRP A CA 1
ATOM 713 C C . TRP A 1 87 ? -12.420 17.109 11.048 1.00 88.25 87 TRP A C 1
ATOM 715 O O . TRP A 1 87 ? -11.677 16.733 10.142 1.00 88.25 87 TRP A O 1
ATOM 725 N N . GLN A 1 88 ? -13.511 16.424 11.395 1.00 90.44 88 GLN A N 1
ATOM 726 C CA . GLN A 1 88 ? -13.936 15.219 10.691 1.00 90.44 88 GLN A CA 1
ATOM 727 C C . GLN A 1 88 ? -14.373 15.534 9.257 1.00 90.44 88 GLN A C 1
ATOM 729 O O . GLN A 1 88 ? -13.937 14.846 8.335 1.00 90.44 88 GLN A O 1
ATOM 734 N N . THR A 1 89 ? -15.163 16.589 9.059 1.00 92.75 89 THR A N 1
ATOM 735 C CA . THR A 1 89 ? -15.593 17.029 7.724 1.00 92.75 89 THR A CA 1
ATOM 736 C C . THR A 1 89 ? -14.387 17.399 6.858 1.00 92.75 89 THR A C 1
ATOM 738 O O . THR A 1 89 ? -14.271 16.932 5.727 1.00 92.75 89 THR A O 1
ATOM 741 N N . GLY A 1 90 ? -13.415 18.135 7.409 1.00 94.88 90 GLY A N 1
ATOM 742 C CA . GLY A 1 90 ? -12.170 18.456 6.704 1.00 94.88 90 GLY A CA 1
ATOM 743 C C . GLY A 1 90 ? -11.380 17.212 6.275 1.00 94.88 90 GLY A C 1
ATOM 744 O O . GLY A 1 90 ? -10.896 17.141 5.145 1.00 94.88 90 GLY A O 1
ATOM 745 N N . GLN A 1 91 ? -11.301 16.186 7.130 1.00 95.50 91 GLN A N 1
ATOM 746 C CA . GLN A 1 91 ? -10.658 14.911 6.780 1.00 95.50 91 GLN A CA 1
ATOM 747 C C . GLN A 1 91 ? -11.396 14.187 5.646 1.00 95.50 91 GLN A C 1
ATOM 749 O O . GLN A 1 91 ? -10.749 13.623 4.761 1.00 95.50 91 GLN A O 1
ATOM 754 N N . GLN A 1 92 ? -12.732 14.194 5.660 1.00 96.94 92 GLN A N 1
ATOM 755 C CA . GLN A 1 92 ? -13.559 13.588 4.612 1.00 96.94 92 GLN A CA 1
ATOM 756 C C . GLN A 1 92 ? -13.339 14.268 3.264 1.00 96.94 92 GLN A C 1
ATOM 758 O O . GLN A 1 92 ? -13.124 13.576 2.271 1.00 96.94 92 GLN A O 1
ATOM 763 N N . VAL A 1 93 ? -13.316 15.603 3.248 1.00 97.25 93 VAL A N 1
ATOM 764 C CA . VAL A 1 93 ? -13.017 16.389 2.044 1.00 97.25 93 VAL A CA 1
ATOM 765 C C . VAL A 1 93 ? -11.630 16.041 1.507 1.00 97.25 93 VAL A C 1
ATOM 767 O O . VAL A 1 93 ? -11.511 15.752 0.322 1.00 97.25 93 VAL A O 1
ATOM 770 N N . CYS A 1 94 ? -10.604 15.970 2.363 1.00 97.75 94 CYS A N 1
ATOM 771 C CA . CYS A 1 94 ? -9.254 15.581 1.935 1.00 97.75 94 CYS A CA 1
ATOM 772 C C . CYS A 1 94 ? -9.227 14.170 1.325 1.00 97.75 94 CYS A C 1
ATOM 774 O O . CYS A 1 94 ? -8.634 13.964 0.270 1.00 97.75 94 CYS A O 1
ATOM 776 N N . GLY A 1 95 ? -9.879 13.191 1.964 1.00 97.50 95 GLY A N 1
ATOM 777 C CA . GLY A 1 95 ? -9.912 11.820 1.446 1.00 97.50 95 GLY A CA 1
ATOM 778 C C . GLY A 1 95 ? -10.683 11.689 0.131 1.00 97.50 95 GLY A C 1
ATOM 779 O O . GLY A 1 95 ? -10.218 11.010 -0.781 1.00 97.50 95 GLY A O 1
ATOM 780 N N . GLY A 1 96 ? -11.826 12.370 0.010 1.00 97.69 96 GLY A N 1
ATOM 781 C CA . GLY A 1 96 ? -12.619 12.398 -1.219 1.00 97.69 96 GLY A CA 1
ATOM 782 C C . GLY A 1 96 ? -11.889 13.095 -2.367 1.00 97.69 96 GLY A C 1
ATOM 783 O O . GLY A 1 96 ? -11.832 12.553 -3.468 1.00 97.69 96 GLY A O 1
ATOM 784 N N . LEU A 1 97 ? -11.272 14.250 -2.101 1.00 97.94 97 LEU A N 1
ATOM 785 C CA . LEU A 1 97 ? -10.493 14.993 -3.091 1.00 97.94 97 LEU A CA 1
ATOM 786 C C . LEU A 1 97 ? -9.292 14.181 -3.584 1.00 97.94 97 LEU A C 1
ATOM 788 O O . LEU A 1 97 ? -9.088 14.092 -4.792 1.00 97.94 97 LEU A O 1
ATOM 792 N N . PHE A 1 98 ? -8.547 13.541 -2.675 1.00 98.31 98 PHE A N 1
ATOM 793 C CA . PHE A 1 98 ? -7.445 12.652 -3.044 1.00 98.31 98 PHE A CA 1
ATOM 794 C C . PHE A 1 98 ? -7.919 11.533 -3.976 1.00 98.31 98 PHE A C 1
ATOM 796 O O . PHE A 1 98 ? -7.320 11.300 -5.024 1.00 98.31 98 PHE A O 1
ATOM 803 N N . PHE A 1 99 ? -9.008 10.854 -3.610 1.00 98.06 99 PHE A N 1
ATOM 804 C CA . PHE A 1 99 ? -9.537 9.736 -4.382 1.00 98.06 99 PHE A CA 1
ATOM 805 C C . PHE A 1 99 ? -10.010 10.162 -5.775 1.00 98.06 99 PHE A C 1
ATOM 807 O O . PHE A 1 99 ? -9.672 9.513 -6.760 1.00 98.06 99 PHE A O 1
ATOM 814 N N . ILE A 1 100 ? -10.743 11.275 -5.877 1.00 97.94 100 ILE A N 1
ATOM 815 C CA . ILE A 1 100 ? -11.206 11.809 -7.164 1.00 97.94 100 ILE A CA 1
ATOM 816 C C . ILE A 1 100 ? -10.015 12.227 -8.033 1.00 97.94 100 ILE A C 1
ATOM 818 O O . ILE A 1 100 ? -9.970 11.874 -9.209 1.00 97.94 100 ILE A O 1
ATOM 822 N N . ALA A 1 101 ? -9.030 12.927 -7.462 1.00 97.50 101 ALA A N 1
ATOM 823 C CA . ALA A 1 101 ? -7.825 13.323 -8.185 1.00 97.50 101 ALA A CA 1
ATOM 824 C C . ALA A 1 101 ? -7.051 12.104 -8.711 1.00 97.50 101 ALA A C 1
ATOM 826 O O . ALA A 1 101 ? -6.624 12.103 -9.863 1.00 97.50 101 ALA A O 1
ATOM 827 N N . PHE A 1 102 ? -6.941 11.042 -7.908 1.00 97.12 102 PHE A N 1
ATOM 828 C CA . PHE A 1 102 ? -6.343 9.778 -8.327 1.00 97.12 102 PHE A CA 1
ATOM 829 C C . PHE A 1 102 ? -7.117 9.119 -9.478 1.00 97.12 102 PHE A C 1
ATOM 831 O O . PHE A 1 102 ? -6.504 8.743 -10.474 1.00 97.12 102 PHE A O 1
ATOM 838 N N . LEU A 1 103 ? -8.452 9.032 -9.396 1.00 96.06 103 LEU A N 1
ATOM 839 C CA . LEU A 1 103 ? -9.273 8.475 -10.478 1.00 96.06 103 LEU A CA 1
ATOM 840 C C . LEU A 1 103 ? -9.085 9.237 -11.792 1.00 96.06 103 LEU A C 1
ATOM 842 O O . LEU A 1 103 ? -8.916 8.613 -12.836 1.00 96.06 103 LEU A O 1
ATOM 846 N N . ILE A 1 104 ? -9.073 10.572 -11.741 1.00 94.50 104 ILE A N 1
ATOM 847 C CA . ILE A 1 104 ? -8.793 11.400 -12.920 1.00 94.50 104 ILE A CA 1
ATOM 848 C C . ILE A 1 104 ? -7.385 11.093 -13.441 1.00 94.50 104 ILE A C 1
ATOM 850 O O . ILE A 1 104 ? -7.212 10.885 -14.635 1.00 94.50 104 ILE A O 1
ATOM 854 N N . SER A 1 105 ? -6.389 10.994 -12.561 1.00 93.88 105 SER A N 1
ATOM 855 C CA . SER A 1 105 ? -5.002 10.737 -12.955 1.00 93.88 105 SER A CA 1
ATOM 856 C C . SER A 1 105 ? -4.827 9.409 -13.707 1.00 93.88 105 SER A C 1
ATOM 858 O O . SER A 1 105 ? -4.157 9.376 -14.735 1.00 93.88 105 SER A O 1
ATOM 860 N N . ILE A 1 106 ? -5.484 8.335 -13.255 1.00 93.75 106 ILE A N 1
ATOM 861 C CA . ILE A 1 106 ? -5.449 7.008 -13.902 1.00 93.75 106 ILE A CA 1
ATOM 862 C C . ILE A 1 106 ? -6.105 7.020 -15.284 1.00 93.75 106 ILE A C 1
ATOM 864 O O . ILE A 1 106 ? -5.683 6.310 -16.192 1.00 93.75 106 ILE A O 1
ATOM 868 N N . VAL A 1 107 ? -7.169 7.809 -15.439 1.00 92.19 107 VAL A N 1
ATOM 869 C CA . VAL A 1 107 ? -7.880 7.949 -16.710 1.00 92.19 107 VAL A CA 1
ATOM 870 C C . VAL A 1 107 ? -6.934 8.484 -17.793 1.00 92.19 107 VAL A C 1
ATOM 872 O O . VAL A 1 107 ? -6.965 7.985 -18.919 1.00 92.19 107 VAL A O 1
ATOM 875 N N . PHE A 1 108 ? -6.033 9.401 -17.427 1.00 89.81 108 PHE A N 1
ATOM 876 C CA . PHE A 1 108 ? -5.005 9.961 -18.311 1.00 89.81 108 PHE A CA 1
ATOM 877 C C . PHE A 1 108 ? -3.874 8.997 -18.653 1.00 89.81 108 PHE A C 1
ATOM 879 O O . PHE A 1 108 ? -3.428 8.979 -19.798 1.00 89.81 108 PHE A O 1
ATOM 886 N N . ASP A 1 109 ? -3.411 8.200 -17.693 1.00 89.81 109 ASP A N 1
ATOM 887 C CA . ASP A 1 109 ? -2.312 7.268 -17.925 1.00 89.81 109 ASP A CA 1
ATOM 888 C C . ASP A 1 109 ? -2.433 6.037 -17.021 1.00 89.81 109 ASP A C 1
ATOM 890 O O . ASP A 1 109 ? -2.324 6.122 -15.794 1.00 89.81 109 ASP A O 1
ATOM 894 N N . GLN A 1 110 ? -2.615 4.869 -17.639 1.00 90.38 110 GLN A N 1
ATOM 895 C CA . GLN A 1 110 ? -2.716 3.585 -16.947 1.00 90.38 110 GLN A CA 1
ATOM 896 C C . GLN A 1 110 ? -1.457 3.244 -16.143 1.00 90.38 110 GLN A C 1
ATOM 898 O O . GLN A 1 110 ? -1.550 2.530 -15.145 1.00 90.38 110 GLN A O 1
ATOM 903 N N . HIS A 1 111 ? -0.286 3.783 -16.500 1.00 89.69 111 HIS A N 1
ATOM 904 C CA . HIS A 1 111 ? 0.934 3.574 -15.716 1.00 89.69 111 HIS A CA 1
ATOM 905 C C . HIS A 1 111 ? 0.842 4.165 -14.300 1.00 89.69 111 HIS A C 1
ATOM 907 O O . HIS A 1 111 ? 1.581 3.749 -13.407 1.00 89.69 111 HIS A O 1
ATOM 913 N N . ARG A 1 112 ? -0.110 5.075 -14.052 1.00 92.12 112 ARG A N 1
ATOM 914 C CA . ARG A 1 112 ? -0.399 5.665 -12.735 1.00 92.12 112 ARG A CA 1
ATOM 915 C C . ARG A 1 112 ? -1.231 4.759 -11.823 1.00 92.12 112 ARG A C 1
ATOM 917 O O . ARG A 1 112 ? -1.710 5.208 -10.782 1.00 92.12 112 ARG A O 1
ATOM 924 N N . LEU A 1 113 ? -1.345 3.472 -12.162 1.00 91.31 113 LEU A N 1
ATOM 925 C CA . LEU A 1 113 ? -1.885 2.401 -11.318 1.00 91.31 113 LEU A CA 1
ATOM 926 C C . LEU A 1 113 ? -0.800 1.526 -10.649 1.00 91.31 113 LEU A C 1
ATOM 928 O O . LEU A 1 113 ? -0.945 0.299 -10.635 1.00 91.31 113 LEU A O 1
ATOM 932 N N . PRO A 1 114 ? 0.284 2.065 -10.047 1.00 91.69 114 PRO A N 1
ATOM 933 C CA . PRO A 1 114 ? 1.126 1.211 -9.230 1.00 91.69 114 PRO A CA 1
ATOM 934 C C . PRO A 1 114 ? 0.311 0.726 -8.012 1.00 91.69 114 PRO A C 1
ATOM 936 O O . PRO A 1 114 ? -0.512 1.482 -7.478 1.00 91.69 114 PRO A O 1
ATOM 939 N N . PRO A 1 115 ? 0.547 -0.504 -7.519 1.00 92.31 115 PRO A N 1
ATOM 940 C CA . PRO A 1 115 ? -0.257 -1.103 -6.450 1.00 92.31 115 PRO A CA 1
ATOM 941 C C . PRO A 1 115 ? -0.425 -0.227 -5.196 1.00 92.31 115 PRO A C 1
ATOM 943 O O . PRO A 1 115 ? -1.507 -0.177 -4.605 1.00 92.31 115 PRO A O 1
ATOM 946 N N . TRP A 1 116 ? 0.622 0.516 -4.820 1.00 95.38 116 TRP A N 1
ATOM 947 C CA . TRP A 1 116 ? 0.594 1.410 -3.661 1.00 95.38 116 TRP A CA 1
ATOM 948 C C . TRP A 1 116 ? -0.399 2.566 -3.826 1.00 95.38 116 TRP A C 1
ATOM 950 O O . TRP A 1 116 ? -1.073 2.928 -2.864 1.00 95.38 116 TRP A O 1
ATOM 960 N N . ALA A 1 117 ? -0.523 3.136 -5.028 1.00 95.81 117 ALA A N 1
ATOM 961 C CA . ALA A 1 117 ? -1.357 4.314 -5.249 1.00 95.81 117 ALA A CA 1
ATOM 962 C C . ALA A 1 117 ? -2.838 3.959 -5.111 1.00 95.81 117 ALA A C 1
ATOM 964 O O . ALA A 1 117 ? -3.586 4.661 -4.429 1.00 95.81 117 ALA A O 1
ATOM 965 N N . TYR A 1 118 ? -3.229 2.802 -5.655 1.00 95.31 118 TYR A N 1
ATOM 966 C CA . TYR A 1 118 ? -4.564 2.247 -5.459 1.00 95.31 118 TYR A CA 1
ATOM 967 C C . TYR A 1 118 ? -4.851 1.951 -3.980 1.00 95.31 118 TYR A C 1
ATOM 969 O O . TYR A 1 118 ? -5.883 2.379 -3.453 1.00 95.31 118 TYR A O 1
ATOM 977 N N . GLN A 1 119 ? -3.924 1.281 -3.280 1.00 97.50 119 GLN A N 1
ATOM 978 C CA . GLN A 1 119 ? -4.063 1.016 -1.844 1.00 97.50 119 GLN A CA 1
ATOM 979 C C . GLN A 1 119 ? -4.261 2.309 -1.052 1.00 97.50 119 GLN A C 1
ATOM 981 O O . GLN A 1 119 ? -5.111 2.363 -0.160 1.00 97.50 119 GLN A O 1
ATOM 986 N N . PHE A 1 120 ? -3.496 3.351 -1.371 1.00 98.00 120 PHE A N 1
ATOM 987 C CA . PHE A 1 120 ? -3.544 4.605 -0.636 1.00 98.00 120 PHE A CA 1
ATOM 988 C C . PHE A 1 120 ? -4.835 5.358 -0.919 1.00 98.00 120 PHE A C 1
ATOM 990 O O . PHE A 1 120 ? -5.478 5.793 0.030 1.00 98.00 120 PHE A O 1
ATOM 997 N N . ALA A 1 121 ? -5.281 5.433 -2.174 1.00 98.06 121 ALA A N 1
ATOM 998 C CA . ALA A 1 121 ? -6.542 6.075 -2.533 1.00 98.06 121 ALA A CA 1
ATOM 999 C C . ALA A 1 121 ? -7.740 5.451 -1.795 1.00 98.06 121 ALA A C 1
ATOM 1001 O O . ALA A 1 121 ? -8.543 6.166 -1.189 1.00 98.06 121 ALA A O 1
ATOM 1002 N N . VAL A 1 122 ? -7.822 4.117 -1.759 1.00 98.00 122 VAL A N 1
ATOM 1003 C CA . VAL A 1 122 ? -8.850 3.405 -0.984 1.00 98.00 122 VAL A CA 1
ATOM 1004 C C . VAL A 1 122 ? -8.653 3.617 0.522 1.00 98.00 122 VAL A C 1
ATOM 1006 O O . VAL A 1 122 ? -9.622 3.835 1.250 1.00 98.00 122 VAL A O 1
ATOM 1009 N N . GLY A 1 123 ? -7.407 3.610 1.003 1.00 97.94 123 GLY A N 1
ATOM 1010 C CA . GLY A 1 123 ? -7.065 3.898 2.396 1.00 97.94 123 GLY A CA 1
ATOM 1011 C C . GLY A 1 123 ? -7.516 5.287 2.853 1.00 97.94 123 GLY A C 1
ATOM 1012 O O . GLY A 1 123 ? -8.081 5.411 3.940 1.00 97.94 123 GLY A O 1
ATOM 1013 N N . PHE A 1 124 ? -7.350 6.314 2.016 1.00 97.94 124 PHE A N 1
ATOM 1014 C CA . PHE A 1 124 ? -7.824 7.671 2.285 1.00 97.94 124 PHE A CA 1
ATOM 1015 C C . PHE A 1 124 ? -9.334 7.666 2.515 1.00 97.94 124 PHE A C 1
ATOM 1017 O O . PHE A 1 124 ? -9.775 8.111 3.572 1.00 97.94 124 PHE A O 1
ATOM 1024 N N . LEU A 1 125 ? -10.116 7.073 1.608 1.00 97.19 125 LEU A N 1
ATOM 1025 C CA . LEU A 1 125 ? -11.568 6.956 1.776 1.00 97.19 125 LEU A CA 1
ATOM 1026 C C . LEU A 1 125 ? -11.955 6.185 3.043 1.00 97.19 125 LEU A C 1
ATOM 1028 O O . LEU A 1 125 ? -12.759 6.660 3.846 1.00 97.19 125 LEU A O 1
ATOM 1032 N N . LEU A 1 126 ? -11.397 4.989 3.246 1.00 97.62 126 LEU A N 1
ATOM 1033 C CA . LEU A 1 126 ? -11.785 4.132 4.366 1.00 97.62 126 LEU A CA 1
ATOM 1034 C C . LEU A 1 126 ? -11.466 4.779 5.715 1.00 97.62 126 LEU A C 1
ATOM 1036 O O . LEU A 1 126 ? -12.267 4.683 6.646 1.00 97.62 126 LEU A O 1
ATOM 1040 N N . LEU A 1 127 ? -10.311 5.435 5.836 1.00 97.19 127 LEU A N 1
ATOM 1041 C CA . LEU A 1 127 ? -9.867 6.006 7.101 1.00 97.19 127 LEU A CA 1
ATOM 1042 C C . LEU A 1 127 ? -10.501 7.373 7.386 1.00 97.19 127 LEU A C 1
ATOM 1044 O O . LEU A 1 127 ? -10.709 7.691 8.560 1.00 97.19 127 LEU A O 1
ATOM 1048 N N . THR A 1 128 ? -10.829 8.187 6.376 1.00 96.62 128 THR A N 1
ATOM 1049 C CA . THR A 1 128 ? -11.419 9.519 6.599 1.00 96.62 128 THR A CA 1
ATOM 1050 C C . THR A 1 128 ? -12.947 9.533 6.561 1.00 96.62 128 THR A C 1
ATOM 1052 O O . THR A 1 128 ? -13.551 10.266 7.345 1.00 96.62 128 THR A O 1
ATOM 1055 N N . CYS A 1 129 ? -13.590 8.712 5.725 1.00 95.31 129 CYS A N 1
ATOM 1056 C CA . CYS A 1 129 ? -15.043 8.746 5.527 1.00 95.31 129 CYS A CA 1
ATOM 1057 C C . CYS A 1 129 ? -15.830 7.867 6.502 1.00 95.31 129 CYS A C 1
ATOM 1059 O O . CYS A 1 129 ? -17.020 8.102 6.714 1.00 95.31 129 CYS A O 1
ATOM 1061 N N . LEU A 1 130 ? -15.197 6.875 7.130 1.00 94.62 130 LEU A N 1
ATOM 1062 C CA . LEU A 1 130 ? -15.879 5.942 8.025 1.00 94.62 130 LEU A CA 1
ATOM 1063 C C . LEU A 1 130 ? -15.655 6.269 9.503 1.00 94.62 130 LEU A C 1
ATOM 1065 O O . LEU A 1 130 ? -14.609 6.762 9.921 1.00 94.62 130 LEU A O 1
ATOM 1069 N N . LYS A 1 131 ? -16.638 5.903 10.334 1.00 90.94 131 LYS A N 1
ATOM 1070 C CA . LYS A 1 131 ? -16.499 5.967 11.796 1.00 90.94 131 LYS A CA 1
ATOM 1071 C C . LYS A 1 131 ? -15.380 5.021 12.268 1.00 90.94 131 LYS A C 1
ATOM 1073 O O . LYS A 1 131 ? -15.273 3.919 11.719 1.00 90.94 131 LYS A O 1
ATOM 1078 N N . PRO A 1 132 ? -14.615 5.360 13.326 1.00 89.19 132 PRO A N 1
ATOM 1079 C CA . PRO A 1 132 ? -13.393 4.636 13.695 1.00 89.19 132 PRO A CA 1
ATOM 1080 C C . PRO A 1 132 ? -13.514 3.106 13.813 1.00 89.19 132 PRO A C 1
ATOM 1082 O O . PRO A 1 132 ? -12.653 2.415 13.266 1.00 89.19 132 PRO A O 1
ATOM 1085 N N . PRO A 1 133 ? -14.571 2.530 14.434 1.00 90.56 133 PRO A N 1
ATOM 1086 C CA . PRO A 1 133 ? -14.692 1.071 14.531 1.00 90.56 133 PRO A CA 1
ATOM 1087 C C . PRO A 1 133 ? -14.847 0.391 13.172 1.00 90.56 133 PRO A C 1
ATOM 1089 O O . PRO A 1 133 ? -14.304 -0.692 12.951 1.00 90.56 133 PRO A O 1
ATOM 1092 N N . ARG A 1 134 ? -15.582 1.032 12.257 1.00 93.94 134 ARG A N 1
ATOM 1093 C CA . ARG A 1 134 ? -15.827 0.519 10.908 1.00 93.94 134 ARG A CA 1
ATOM 1094 C C . ARG A 1 134 ? -14.617 0.750 10.008 1.00 93.94 134 ARG A C 1
ATOM 1096 O O . ARG A 1 134 ? -14.234 -0.179 9.307 1.00 93.94 134 ARG A O 1
ATOM 1103 N N . ALA A 1 135 ? -13.996 1.929 10.090 1.00 95.38 135 ALA A N 1
ATOM 1104 C CA . ALA A 1 135 ? -12.783 2.285 9.356 1.00 95.38 135 ALA A CA 1
ATOM 1105 C C . ALA A 1 135 ? -11.678 1.245 9.571 1.00 95.38 135 ALA A C 1
ATOM 1107 O O . ALA A 1 135 ? -11.214 0.623 8.623 1.00 95.38 135 ALA A O 1
ATOM 1108 N N . ILE A 1 136 ? -11.327 0.975 10.832 1.00 94.50 136 ILE A N 1
ATOM 1109 C CA . ILE A 1 136 ? -10.245 0.041 11.166 1.00 94.50 136 ILE A CA 1
ATOM 1110 C C . ILE A 1 136 ? -10.604 -1.394 10.770 1.00 94.50 136 ILE A C 1
ATOM 1112 O O . ILE A 1 136 ? -9.753 -2.117 10.261 1.00 94.50 136 ILE A O 1
ATOM 1116 N N . ARG A 1 137 ? -11.855 -1.827 10.971 1.00 94.31 137 ARG A N 1
ATOM 1117 C CA . ARG A 1 137 ? -12.281 -3.183 10.593 1.00 94.31 137 ARG A CA 1
ATOM 1118 C C . ARG A 1 137 ? -12.199 -3.404 9.082 1.00 94.31 137 ARG A C 1
ATOM 1120 O O . ARG A 1 137 ? -11.650 -4.417 8.660 1.00 94.31 137 ARG A O 1
ATOM 1127 N N . LEU A 1 138 ? -12.728 -2.472 8.290 1.00 97.06 138 LEU A N 1
ATOM 1128 C CA . LEU A 1 138 ? -12.692 -2.578 6.832 1.00 97.06 138 LEU A CA 1
ATOM 1129 C C . LEU A 1 138 ? -11.277 -2.401 6.288 1.00 97.06 138 LEU A C 1
ATOM 1131 O O . LEU A 1 138 ? -10.907 -3.119 5.371 1.00 97.06 138 LEU A O 1
ATOM 1135 N N . PHE A 1 139 ? -10.463 -1.531 6.888 1.00 97.31 139 PHE A N 1
ATOM 1136 C CA . PHE A 1 139 ? -9.072 -1.378 6.474 1.00 97.31 139 PHE A CA 1
ATOM 1137 C C . PHE A 1 139 ? -8.236 -2.630 6.783 1.00 97.31 139 PHE A C 1
ATOM 1139 O O . PHE A 1 139 ? -7.462 -3.055 5.937 1.00 97.31 139 PHE A O 1
ATOM 1146 N N . ARG A 1 140 ? -8.461 -3.313 7.920 1.00 96.44 140 ARG A N 1
ATOM 1147 C CA . ARG A 1 140 ? -7.867 -4.644 8.170 1.00 96.44 140 ARG A CA 1
ATOM 1148 C C . ARG A 1 140 ? -8.262 -5.654 7.100 1.00 96.44 140 ARG A C 1
ATOM 1150 O O . ARG A 1 140 ? -7.395 -6.351 6.591 1.00 96.44 140 ARG A O 1
ATOM 1157 N N . LEU A 1 141 ? -9.555 -5.737 6.778 1.00 97.06 141 LEU A N 1
ATOM 1158 C CA . LEU A 1 141 ? -10.044 -6.660 5.753 1.00 97.06 141 LEU A CA 1
ATOM 1159 C C . LEU A 1 141 ? -9.431 -6.343 4.385 1.00 97.06 141 LEU A C 1
ATOM 1161 O O . LEU A 1 141 ? -9.016 -7.254 3.681 1.00 97.06 141 LEU A O 1
ATOM 1165 N N . PHE A 1 142 ? -9.327 -5.059 4.045 1.00 97.94 142 PHE A N 1
ATOM 1166 C CA . PHE A 1 142 ? -8.691 -4.601 2.819 1.00 97.94 142 PHE A CA 1
ATOM 1167 C C . PHE A 1 142 ? -7.219 -5.025 2.756 1.00 97.94 142 PHE A C 1
ATOM 1169 O O . PHE A 1 142 ? -6.812 -5.659 1.789 1.00 97.94 142 PHE A O 1
ATOM 1176 N N . VAL A 1 143 ? -6.441 -4.792 3.813 1.00 97.56 143 VAL A N 1
ATOM 1177 C CA . VAL A 1 143 ? -5.029 -5.205 3.880 1.00 97.56 143 VAL A CA 1
ATOM 1178 C C . VAL A 1 143 ? -4.871 -6.725 3.799 1.00 97.56 143 VAL A C 1
ATOM 1180 O O . VAL A 1 143 ? -4.054 -7.213 3.025 1.00 97.56 143 VAL A O 1
ATOM 1183 N N . ILE A 1 144 ? -5.703 -7.487 4.517 1.00 97.81 144 ILE A N 1
ATOM 1184 C CA . ILE A 1 144 ? -5.720 -8.956 4.419 1.00 97.81 144 ILE A CA 1
ATOM 1185 C C . ILE A 1 144 ? -6.041 -9.400 2.988 1.00 97.81 144 ILE A C 1
ATOM 1187 O O . ILE A 1 144 ? -5.413 -10.327 2.483 1.00 97.81 144 ILE A O 1
ATOM 1191 N N . SER A 1 145 ? -6.980 -8.730 2.313 1.00 97.75 145 SER A N 1
ATOM 1192 C CA . SER A 1 145 ? -7.305 -9.043 0.921 1.00 97.75 145 SER A CA 1
ATOM 1193 C C . SER A 1 145 ? -6.126 -8.785 -0.017 1.00 97.75 145 SER A C 1
ATOM 1195 O O . SER A 1 145 ? -5.922 -9.571 -0.934 1.00 97.75 145 SER A O 1
ATOM 1197 N N . ILE A 1 146 ? -5.304 -7.759 0.242 1.00 96.94 146 ILE A N 1
ATOM 1198 C CA . ILE A 1 146 ? -4.093 -7.507 -0.548 1.00 96.94 146 ILE A CA 1
ATOM 1199 C C . ILE A 1 146 ? -3.118 -8.677 -0.402 1.00 96.94 146 ILE A C 1
ATOM 1201 O O . ILE A 1 146 ? -2.673 -9.196 -1.420 1.00 96.94 146 ILE A O 1
ATOM 1205 N N . TYR A 1 147 ? -2.847 -9.152 0.819 1.00 97.19 147 TYR A N 1
ATOM 1206 C CA . TYR A 1 147 ? -2.013 -10.345 1.023 1.00 97.19 147 TYR A CA 1
ATOM 1207 C C . TYR A 1 147 ? -2.586 -11.580 0.333 1.00 97.19 147 TYR A C 1
ATOM 1209 O O . TYR A 1 147 ? -1.867 -12.307 -0.345 1.00 97.19 147 TYR A O 1
ATOM 1217 N N . PHE A 1 148 ? -3.892 -11.799 0.472 1.00 97.38 148 PHE A N 1
ATOM 1218 C CA . PHE A 1 148 ? -4.570 -12.947 -0.114 1.00 97.38 148 PHE A CA 1
ATOM 1219 C C . PHE A 1 148 ? -4.471 -12.950 -1.646 1.00 97.38 148 PHE A C 1
ATOM 1221 O O . PHE A 1 148 ? -4.034 -13.935 -2.236 1.00 97.38 148 PHE A O 1
ATOM 1228 N N . TYR A 1 149 ? -4.821 -11.840 -2.301 1.00 95.56 149 TYR A N 1
ATOM 1229 C CA . TYR A 1 149 ? -4.738 -11.726 -3.758 1.00 95.56 149 TYR A CA 1
ATOM 1230 C C . TYR A 1 149 ? -3.293 -11.676 -4.266 1.00 95.56 149 TYR A C 1
ATOM 1232 O O . TYR A 1 149 ? -3.022 -12.196 -5.343 1.00 95.56 149 TYR A O 1
ATOM 1240 N N . SER A 1 150 ? -2.364 -11.108 -3.492 1.00 93.81 150 SER A N 1
ATOM 1241 C CA . SER A 1 150 ? -0.923 -11.132 -3.773 1.00 93.81 150 SER A CA 1
ATOM 1242 C C . SER A 1 150 ? -0.360 -12.554 -3.776 1.00 93.81 150 SER A C 1
ATOM 1244 O O . SER A 1 150 ? 0.460 -12.886 -4.631 1.00 93.81 150 SER A O 1
ATOM 1246 N N . ALA A 1 151 ? -0.814 -13.403 -2.853 1.00 94.75 151 ALA A N 1
ATOM 1247 C CA . ALA A 1 151 ? -0.438 -14.808 -2.824 1.00 94.75 151 ALA A CA 1
ATOM 1248 C C . ALA A 1 151 ? -1.000 -15.550 -4.042 1.00 94.75 151 ALA A C 1
ATOM 1250 O O . ALA A 1 151 ? -0.263 -16.238 -4.744 1.00 94.75 151 ALA A O 1
ATOM 1251 N N . LEU A 1 152 ? -2.294 -15.360 -4.327 1.00 94.25 152 LEU A N 1
ATOM 1252 C CA . LEU A 1 152 ? -2.964 -16.014 -5.452 1.00 94.25 152 LEU A CA 1
ATOM 1253 C C . LEU A 1 152 ? -2.376 -15.614 -6.807 1.00 94.25 152 LEU A C 1
ATOM 1255 O O . LEU A 1 152 ? -2.204 -16.477 -7.661 1.00 94.25 152 LEU A O 1
ATOM 1259 N N . SER A 1 153 ? -2.027 -14.342 -7.013 1.00 90.81 153 SER A N 1
ATOM 1260 C CA . SER A 1 153 ? -1.416 -13.897 -8.272 1.00 90.81 153 SER A CA 1
ATOM 1261 C C . SER A 1 153 ? -0.011 -14.466 -8.494 1.00 90.81 153 SER A C 1
ATOM 1263 O O . SER A 1 153 ? 0.451 -14.527 -9.630 1.00 90.81 153 SER A O 1
ATOM 1265 N N . LYS A 1 154 ? 0.656 -14.916 -7.422 1.00 91.62 154 LYS A N 1
ATOM 1266 C CA . LYS A 1 154 ? 1.946 -15.617 -7.461 1.00 91.62 154 LYS A CA 1
ATOM 1267 C C . LYS A 1 154 ? 1.813 -17.138 -7.557 1.00 91.62 154 LYS A C 1
ATOM 1269 O O . LYS A 1 154 ? 2.819 -17.810 -7.780 1.00 91.62 154 LYS A O 1
ATOM 1274 N N . CYS A 1 155 ? 0.609 -17.696 -7.422 1.00 90.06 155 CYS A N 1
ATOM 1275 C CA . CYS A 1 155 ? 0.322 -19.108 -7.691 1.00 90.06 155 CYS A CA 1
ATOM 1276 C C . CYS A 1 155 ? 0.264 -19.389 -9.202 1.00 90.06 155 CYS A C 1
ATOM 1278 O O . CYS A 1 155 ? -0.674 -20.009 -9.694 1.00 90.06 155 CYS A O 1
ATOM 1280 N N . ASP A 1 156 ? 1.270 -18.919 -9.933 1.00 90.56 156 ASP A N 1
ATOM 1281 C CA . ASP A 1 156 ? 1.390 -19.061 -11.374 1.00 90.56 156 ASP A CA 1
ATOM 1282 C C . ASP A 1 156 ? 2.768 -19.623 -11.744 1.00 90.56 156 ASP A C 1
ATOM 1284 O O . ASP A 1 156 ? 3.781 -19.341 -11.093 1.00 90.56 156 ASP A O 1
ATOM 1288 N N . ALA A 1 157 ? 2.807 -20.423 -12.810 1.00 87.00 157 ALA A N 1
ATOM 1289 C CA . ALA A 1 157 ? 4.038 -21.046 -13.282 1.00 87.00 157 ALA A CA 1
ATOM 1290 C C . ALA A 1 157 ? 5.077 -19.995 -13.707 1.00 87.00 157 ALA A C 1
ATOM 1292 O O . ALA A 1 157 ? 6.272 -20.187 -13.470 1.00 87.00 157 ALA A O 1
ATOM 1293 N N . SER A 1 158 ? 4.640 -18.859 -14.266 1.00 91.38 158 SER A N 1
ATOM 1294 C CA . SER A 1 158 ? 5.539 -17.767 -14.637 1.00 91.38 158 SER A CA 1
ATOM 1295 C C . SER A 1 158 ? 6.269 -17.228 -13.416 1.00 91.38 158 SER A C 1
ATOM 1297 O O . SER A 1 158 ? 7.491 -17.091 -13.451 1.00 91.38 158 SER A O 1
ATOM 1299 N N . PHE A 1 159 ? 5.572 -16.999 -12.297 1.00 91.69 159 PHE A N 1
ATOM 1300 C CA . PHE A 1 159 ? 6.211 -16.520 -11.070 1.00 91.69 159 PHE A CA 1
ATOM 1301 C C . PHE A 1 159 ? 7.296 -17.487 -10.583 1.00 91.69 159 PHE A C 1
ATOM 1303 O O . PHE A 1 159 ? 8.424 -17.067 -10.320 1.00 91.69 159 PHE A O 1
ATOM 1310 N N . VAL A 1 160 ? 6.974 -18.780 -10.515 1.00 91.81 160 VAL A N 1
ATOM 1311 C CA . VAL A 1 160 ? 7.871 -19.829 -10.003 1.00 91.81 160 VAL A CA 1
ATOM 1312 C C . VAL A 1 160 ? 9.138 -19.979 -10.851 1.00 91.81 160 VAL A C 1
ATOM 1314 O O . VAL A 1 160 ? 10.192 -20.303 -10.308 1.00 91.81 160 VAL A O 1
ATOM 1317 N N . HIS A 1 161 ? 9.066 -19.693 -12.152 1.00 90.50 161 HIS A N 1
ATOM 1318 C CA . HIS A 1 161 ? 10.200 -19.825 -13.069 1.00 90.50 161 HIS A CA 1
ATOM 1319 C C . HIS A 1 161 ? 10.912 -18.508 -13.416 1.00 90.50 161 HIS A C 1
ATOM 1321 O O . HIS A 1 161 ? 11.990 -18.554 -14.004 1.00 90.50 161 HIS A O 1
ATOM 1327 N N . THR A 1 162 ? 10.365 -17.342 -13.053 1.00 91.31 162 THR A N 1
ATOM 1328 C CA . THR A 1 162 ? 10.945 -16.037 -13.427 1.00 91.31 162 THR A CA 1
ATOM 1329 C C . THR A 1 162 ? 11.220 -15.143 -12.215 1.00 91.31 162 THR A C 1
ATOM 1331 O O . THR A 1 162 ? 12.344 -15.096 -11.712 1.00 91.31 162 THR A O 1
ATOM 1334 N N . LEU A 1 163 ? 10.198 -14.449 -11.717 1.00 91.25 163 LEU A N 1
ATOM 1335 C CA . LEU A 1 163 ? 10.282 -13.460 -10.643 1.00 91.25 163 LEU A CA 1
ATOM 1336 C C . LEU A 1 163 ? 10.674 -14.090 -9.303 1.00 91.25 163 LEU A C 1
ATOM 1338 O O . LEU A 1 163 ? 11.514 -13.547 -8.590 1.00 91.25 163 LEU A O 1
ATOM 1342 N N . GLY A 1 164 ? 10.112 -15.250 -8.965 1.00 93.38 164 GLY A N 1
ATOM 1343 C CA . GLY A 1 164 ? 10.412 -15.963 -7.727 1.00 93.38 164 GLY A CA 1
ATOM 1344 C C . GLY A 1 164 ? 11.904 -16.296 -7.589 1.00 93.38 164 GLY A C 1
ATOM 1345 O O . GLY A 1 164 ? 12.519 -15.872 -6.610 1.00 93.38 164 GLY A O 1
ATOM 1346 N N . PRO A 1 165 ? 12.533 -16.966 -8.574 1.00 94.62 165 PRO A N 1
ATOM 1347 C CA . PRO A 1 165 ? 13.973 -17.213 -8.583 1.00 94.62 165 PRO A CA 1
ATOM 1348 C C . PRO A 1 165 ? 14.829 -15.948 -8.458 1.00 94.62 165 PRO A C 1
ATOM 1350 O O . PRO A 1 165 ? 15.838 -15.969 -7.752 1.00 94.62 165 PRO A O 1
ATOM 1353 N N . GLN A 1 166 ? 14.437 -14.838 -9.094 1.00 93.88 166 GLN A N 1
ATOM 1354 C CA . GLN A 1 166 ? 15.143 -13.556 -8.955 1.00 93.88 166 GLN A CA 1
ATOM 1355 C C . GLN A 1 166 ? 15.071 -13.025 -7.522 1.00 93.88 166 GLN A C 1
ATOM 1357 O O . GLN A 1 166 ? 16.094 -12.625 -6.970 1.00 93.88 166 GLN A O 1
ATOM 1362 N N . LEU A 1 167 ? 13.894 -13.085 -6.893 1.00 93.38 167 LEU A N 1
ATOM 1363 C CA . LEU A 1 167 ? 13.712 -12.678 -5.501 1.00 93.38 167 LEU A CA 1
ATOM 1364 C C . LEU A 1 167 ? 14.507 -13.566 -4.533 1.00 93.38 167 LEU A C 1
ATOM 1366 O O . LEU A 1 167 ? 15.101 -13.054 -3.584 1.00 93.38 167 LEU A O 1
ATOM 1370 N N . VAL A 1 168 ? 14.568 -14.878 -4.784 1.00 95.38 168 VAL A N 1
ATOM 1371 C CA . VAL A 1 168 ? 15.401 -15.815 -4.012 1.00 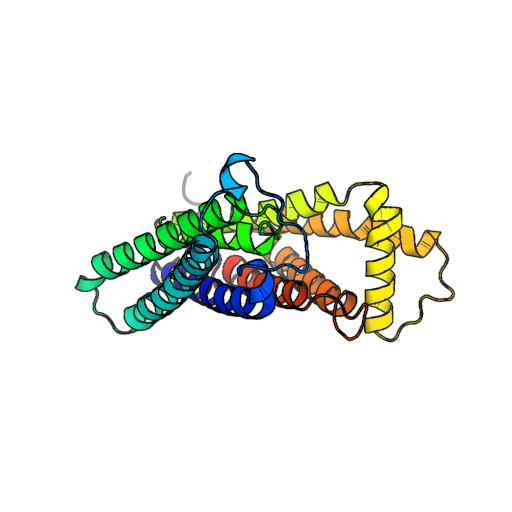95.38 168 VAL A CA 1
ATOM 1372 C C . VAL A 1 168 ? 16.874 -15.431 -4.131 1.00 95.38 168 VAL A C 1
ATOM 1374 O O . VAL A 1 168 ? 17.535 -15.223 -3.115 1.00 95.38 168 VAL A O 1
ATOM 1377 N N . LYS A 1 169 ? 17.386 -15.279 -5.358 1.00 94.06 169 LYS A N 1
ATOM 1378 C CA . LYS A 1 169 ? 18.781 -14.885 -5.602 1.00 94.06 169 LYS A CA 1
ATOM 1379 C C . LYS A 1 169 ? 19.098 -13.543 -4.937 1.00 94.06 169 LYS A C 1
ATOM 1381 O O . LYS A 1 169 ? 20.081 -13.459 -4.212 1.00 94.06 169 LYS A O 1
ATOM 1386 N N . GLY A 1 170 ? 18.238 -12.538 -5.109 1.00 93.00 170 GLY A N 1
ATOM 1387 C CA . GLY A 1 170 ? 18.382 -11.223 -4.481 1.00 93.00 170 GLY A CA 1
ATOM 1388 C C . GLY A 1 170 ? 18.417 -11.288 -2.955 1.00 93.00 170 GLY A C 1
ATOM 1389 O O . GLY A 1 170 ? 19.273 -10.663 -2.337 1.00 93.00 170 GLY A O 1
ATOM 1390 N N . LEU A 1 171 ? 17.539 -12.089 -2.340 1.00 94.44 171 LEU A N 1
ATOM 1391 C CA . LEU A 1 171 ? 17.485 -12.262 -0.887 1.00 94.44 171 LEU A CA 1
ATOM 1392 C C . LEU A 1 171 ? 18.792 -12.847 -0.344 1.00 94.44 171 LEU A C 1
ATOM 1394 O O . LEU A 1 171 ? 19.365 -12.307 0.598 1.00 94.44 171 LEU A O 1
ATOM 1398 N N . PHE A 1 172 ? 19.267 -13.944 -0.935 1.00 94.62 172 PHE A N 1
ATOM 1399 C CA . PHE A 1 172 ? 20.488 -14.605 -0.475 1.00 94.62 172 PHE A CA 1
ATOM 1400 C C . PHE A 1 172 ? 21.734 -13.760 -0.742 1.00 94.62 172 PHE A C 1
ATOM 1402 O O . PHE A 1 172 ? 22.563 -13.639 0.158 1.00 94.62 172 PHE A O 1
ATOM 1409 N N . THR A 1 173 ? 21.818 -13.082 -1.890 1.00 92.44 173 THR A N 1
ATOM 1410 C CA . THR A 1 173 ? 22.876 -12.094 -2.155 1.00 92.44 173 THR A CA 1
ATOM 1411 C C . THR A 1 173 ? 22.868 -10.978 -1.109 1.00 92.44 173 THR A C 1
ATOM 1413 O O . THR A 1 173 ? 23.920 -10.665 -0.558 1.00 92.44 173 THR A O 1
ATOM 1416 N N . GLY A 1 174 ? 21.692 -10.449 -0.749 1.00 89.44 174 GLY A N 1
ATOM 1417 C CA . GLY A 1 174 ? 21.552 -9.426 0.292 1.00 89.44 174 GLY A CA 1
ATOM 1418 C C . GLY A 1 174 ? 21.960 -9.886 1.692 1.00 89.44 174 GLY A C 1
ATOM 1419 O O . GLY A 1 174 ? 22.360 -9.068 2.514 1.00 89.44 174 GLY A O 1
ATOM 1420 N N . MET A 1 175 ? 21.926 -11.194 1.955 1.00 91.88 175 MET A N 1
ATOM 1421 C CA . MET A 1 175 ? 22.453 -11.804 3.182 1.00 91.88 175 MET A CA 1
ATOM 1422 C C . MET A 1 175 ? 23.943 -12.180 3.085 1.00 91.88 175 MET A C 1
ATOM 1424 O O . MET A 1 175 ? 24.491 -12.740 4.032 1.00 91.88 175 MET A O 1
ATOM 1428 N N . GLY A 1 176 ? 24.606 -11.913 1.955 1.00 91.56 176 GLY A N 1
ATOM 1429 C CA . GLY A 1 176 ? 26.000 -12.293 1.710 1.00 91.56 176 GLY A CA 1
ATOM 1430 C C . GLY A 1 176 ? 26.204 -13.773 1.359 1.00 91.56 176 GLY A C 1
ATOM 1431 O O . GLY A 1 176 ? 27.329 -14.266 1.410 1.00 91.56 176 GLY A O 1
ATOM 1432 N N . VAL A 1 177 ? 25.139 -14.499 1.003 1.00 92.56 177 VAL A N 1
ATOM 1433 C CA . VAL A 1 177 ? 25.182 -15.921 0.634 1.00 92.56 177 VAL A CA 1
ATOM 1434 C C . VAL A 1 177 ? 25.176 -16.069 -0.887 1.00 92.56 177 VAL A C 1
ATOM 1436 O O . VAL A 1 177 ? 24.232 -15.664 -1.564 1.00 92.56 177 VAL A O 1
ATOM 1439 N N . SER A 1 178 ? 26.212 -16.708 -1.437 1.00 90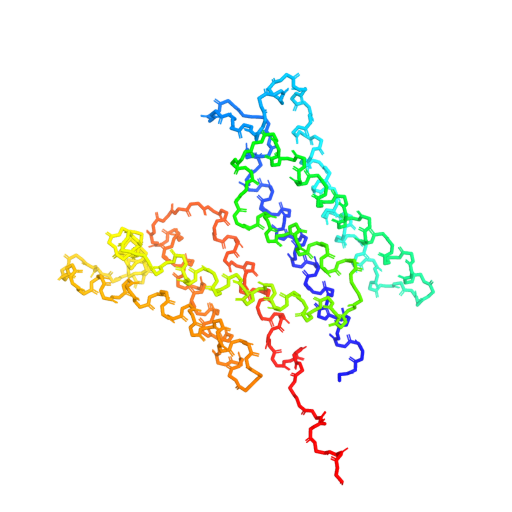.75 178 SER A N 1
ATOM 1440 C CA . SER A 1 178 ? 26.267 -17.002 -2.872 1.00 90.75 178 SER A CA 1
ATOM 1441 C C . SER A 1 178 ? 25.321 -18.145 -3.246 1.00 90.75 178 SER A C 1
ATOM 1443 O O . SER A 1 178 ? 25.403 -19.247 -2.702 1.00 90.75 178 SER A O 1
ATOM 1445 N N . THR A 1 179 ? 24.458 -17.894 -4.230 1.00 90.56 179 THR A N 1
ATOM 1446 C CA . THR A 1 179 ? 23.550 -18.892 -4.822 1.00 90.56 179 THR A CA 1
ATOM 1447 C C . THR A 1 179 ? 24.119 -19.542 -6.086 1.00 90.56 179 THR A C 1
ATOM 1449 O O . THR A 1 179 ? 23.443 -20.351 -6.714 1.00 90.56 179 THR A O 1
ATOM 1452 N N . ALA A 1 180 ? 25.370 -19.237 -6.459 1.00 88.69 180 ALA A N 1
ATOM 1453 C CA . ALA A 1 180 ? 25.976 -19.667 -7.725 1.00 88.69 180 ALA A CA 1
ATOM 1454 C C . ALA A 1 180 ? 26.036 -21.194 -7.909 1.00 88.69 180 ALA A C 1
ATOM 1456 O O . ALA A 1 180 ? 25.978 -21.684 -9.032 1.00 88.69 180 ALA A O 1
ATOM 1457 N N . TYR A 1 181 ? 26.133 -21.942 -6.808 1.00 91.44 181 TYR A N 1
ATOM 1458 C CA . TYR A 1 181 ? 26.241 -23.406 -6.819 1.00 91.44 181 TYR A CA 1
ATOM 1459 C C . TYR A 1 181 ? 24.919 -24.115 -6.512 1.00 91.44 181 TYR A C 1
ATOM 1461 O O . TYR A 1 181 ? 24.892 -25.330 -6.315 1.00 91.44 181 TYR A O 1
ATOM 1469 N N . TRP A 1 182 ? 23.818 -23.373 -6.399 1.00 94.00 182 TRP A N 1
ATOM 1470 C CA . TRP A 1 182 ? 22.526 -23.958 -6.072 1.00 94.00 182 TRP A CA 1
ATOM 1471 C C . TRP A 1 182 ? 21.881 -24.521 -7.329 1.00 94.00 182 TRP A C 1
ATOM 1473 O O . TRP A 1 182 ? 21.913 -23.905 -8.391 1.00 94.00 182 TRP A O 1
ATOM 1483 N N . SER A 1 183 ? 21.258 -25.691 -7.204 1.00 94.88 183 SER A N 1
ATOM 1484 C CA . SER A 1 183 ? 20.504 -26.256 -8.319 1.00 94.88 183 SER A CA 1
ATOM 1485 C C . SER A 1 183 ? 19.274 -25.396 -8.633 1.00 94.88 183 SER A C 1
ATOM 1487 O O . SER A 1 183 ? 18.627 -24.871 -7.722 1.00 94.88 183 SER A O 1
ATOM 1489 N N . GLU A 1 184 ? 18.894 -25.323 -9.911 1.00 92.50 184 GLU A N 1
ATOM 1490 C CA . GLU A 1 184 ? 17.656 -24.655 -10.346 1.00 92.50 184 GLU A CA 1
ATOM 1491 C C . GLU A 1 184 ? 16.427 -25.205 -9.609 1.00 92.50 184 GLU A C 1
ATOM 1493 O O . GLU A 1 184 ? 15.533 -24.456 -9.214 1.00 92.50 184 GLU A O 1
ATOM 1498 N N . ARG A 1 185 ? 16.418 -26.513 -9.316 1.00 93.38 185 ARG A N 1
ATOM 1499 C CA . ARG A 1 185 ? 15.365 -27.154 -8.521 1.00 93.38 185 ARG A CA 1
ATOM 1500 C C . ARG A 1 185 ? 15.269 -26.561 -7.116 1.00 93.38 185 ARG A C 1
ATOM 1502 O O . ARG A 1 185 ? 14.165 -26.289 -6.658 1.00 93.38 185 ARG A O 1
ATOM 1509 N N . THR A 1 186 ? 16.395 -26.345 -6.439 1.00 94.38 186 THR A N 1
ATOM 1510 C CA . THR A 1 186 ? 16.422 -25.746 -5.095 1.00 94.38 186 THR A CA 1
ATOM 1511 C C . THR A 1 186 ? 15.857 -24.329 -5.119 1.00 94.38 186 THR A C 1
ATOM 1513 O O . THR A 1 186 ? 14.983 -24.004 -4.320 1.00 94.38 186 THR A O 1
ATOM 1516 N N . ILE A 1 187 ? 16.311 -23.502 -6.064 1.00 94.62 187 ILE A N 1
ATOM 1517 C CA . ILE A 1 187 ? 15.862 -22.109 -6.200 1.00 94.62 187 ILE A CA 1
ATOM 1518 C C . ILE A 1 187 ? 14.360 -22.056 -6.497 1.00 94.62 187 ILE A C 1
ATOM 1520 O O . ILE A 1 187 ? 13.631 -21.299 -5.858 1.00 94.62 187 ILE A O 1
ATOM 1524 N N . THR A 1 188 ? 13.891 -22.909 -7.406 1.00 93.44 188 THR A N 1
ATOM 1525 C CA . THR A 1 188 ? 12.477 -23.009 -7.788 1.00 93.44 188 THR A CA 1
ATOM 1526 C C . THR A 1 188 ? 11.602 -23.467 -6.618 1.00 93.44 188 THR A C 1
ATOM 1528 O O . THR A 1 188 ? 10.529 -22.912 -6.399 1.00 93.44 188 THR A O 1
ATOM 1531 N N . LEU A 1 189 ? 12.055 -24.442 -5.819 1.00 94.25 189 LEU A N 1
ATOM 1532 C CA . LEU A 1 189 ? 11.321 -24.903 -4.634 1.00 94.25 189 LEU A CA 1
ATOM 1533 C C . LEU A 1 189 ? 11.195 -23.805 -3.571 1.00 94.25 189 LEU A C 1
ATOM 1535 O O . LEU A 1 189 ? 10.125 -23.637 -2.989 1.00 94.25 189 LEU A O 1
ATOM 1539 N N . ILE A 1 190 ? 12.260 -23.032 -3.341 1.00 95.19 190 ILE A N 1
ATOM 1540 C CA . ILE A 1 190 ? 12.206 -21.885 -2.426 1.00 95.19 190 ILE A CA 1
ATOM 1541 C C . ILE A 1 190 ? 11.263 -20.816 -2.991 1.00 95.19 190 ILE A C 1
ATOM 1543 O O . ILE A 1 190 ? 10.403 -20.326 -2.263 1.00 95.19 190 ILE A O 1
ATOM 1547 N N . ALA A 1 191 ? 11.353 -20.503 -4.284 1.00 94.81 191 ALA A N 1
ATOM 1548 C CA . ALA A 1 191 ? 10.469 -19.545 -4.943 1.00 94.81 191 ALA A CA 1
ATOM 1549 C C . ALA A 1 191 ? 8.987 -19.945 -4.832 1.00 94.81 191 ALA A C 1
ATOM 1551 O O . ALA A 1 191 ? 8.142 -19.109 -4.518 1.00 94.81 191 ALA A O 1
ATOM 1552 N N . ALA A 1 192 ? 8.673 -21.231 -5.008 1.00 94.19 192 ALA A N 1
ATOM 1553 C CA . ALA A 1 192 ? 7.321 -21.766 -4.858 1.00 94.19 192 ALA A CA 1
ATOM 1554 C C . ALA A 1 192 ? 6.783 -21.665 -3.418 1.00 94.19 192 ALA A C 1
ATOM 1556 O O . ALA A 1 192 ? 5.569 -21.653 -3.216 1.00 94.19 192 ALA A O 1
ATOM 1557 N N . SER A 1 193 ? 7.656 -21.549 -2.410 1.00 95.00 193 SER A N 1
ATOM 1558 C CA . SER A 1 193 ? 7.231 -21.366 -1.017 1.00 95.00 193 SER A CA 1
ATOM 1559 C C . SER A 1 193 ? 6.702 -19.958 -0.716 1.00 95.00 193 SER A C 1
ATOM 1561 O O . SER A 1 193 ? 5.919 -19.797 0.218 1.00 95.00 193 SER A O 1
ATOM 1563 N N . PHE A 1 194 ? 7.069 -18.945 -1.513 1.00 94.56 194 PHE A N 1
ATOM 1564 C CA . PHE A 1 194 ? 6.664 -17.550 -1.292 1.00 94.56 194 PHE A CA 1
ATOM 1565 C C . PHE A 1 194 ? 5.142 -17.337 -1.330 1.00 94.56 194 PHE A C 1
ATOM 1567 O O . PHE A 1 194 ? 4.611 -16.835 -0.337 1.00 94.56 194 PHE A O 1
ATOM 1574 N N . PRO A 1 195 ? 4.402 -17.745 -2.385 1.00 94.94 195 PRO A N 1
ATOM 1575 C CA . PRO A 1 195 ? 2.943 -17.618 -2.392 1.00 94.94 195 PRO A CA 1
ATOM 1576 C C . PRO A 1 195 ? 2.276 -18.395 -1.250 1.00 94.94 195 PRO A C 1
ATOM 1578 O O . PRO A 1 195 ? 1.302 -17.922 -0.672 1.00 94.94 195 PRO A O 1
ATOM 1581 N N . VAL A 1 196 ? 2.814 -19.562 -0.875 1.00 95.88 196 VAL A N 1
ATOM 1582 C CA . VAL A 1 196 ? 2.281 -20.358 0.242 1.00 95.88 196 VAL A CA 1
ATOM 1583 C C . VAL A 1 196 ? 2.446 -19.610 1.566 1.00 95.88 196 VAL A C 1
ATOM 1585 O O . VAL A 1 196 ? 1.494 -19.509 2.338 1.00 95.88 196 VAL A O 1
ATOM 1588 N N . ALA A 1 197 ? 3.627 -19.043 1.821 1.00 96.25 197 ALA A N 1
ATOM 1589 C CA . ALA A 1 197 ? 3.888 -18.244 3.013 1.00 96.25 197 ALA A CA 1
ATOM 1590 C C . ALA A 1 197 ? 2.997 -16.990 3.068 1.00 96.25 197 ALA A C 1
ATOM 1592 O O . ALA A 1 197 ? 2.377 -16.732 4.100 1.00 96.25 197 ALA A O 1
ATOM 1593 N N . GLU A 1 198 ? 2.862 -16.258 1.955 1.00 96.75 198 GLU A N 1
ATOM 1594 C CA . GLU A 1 198 ? 1.965 -15.097 1.842 1.00 96.75 198 GLU A CA 1
ATOM 1595 C C . GLU A 1 198 ? 0.502 -15.466 2.127 1.00 96.75 198 GLU A C 1
ATOM 1597 O O . GLU A 1 198 ? -0.194 -14.764 2.865 1.00 96.75 198 GLU A O 1
ATOM 1602 N N . PHE A 1 199 ? 0.035 -16.602 1.605 1.00 97.00 199 PHE A N 1
ATOM 1603 C CA . PHE A 1 199 ? -1.321 -17.087 1.844 1.00 97.00 199 PHE A CA 1
ATOM 1604 C C . PHE A 1 199 ? -1.554 -17.431 3.321 1.00 97.00 199 PHE A C 1
ATOM 1606 O O . PHE A 1 199 ? -2.563 -17.034 3.909 1.00 97.00 199 PHE A O 1
ATOM 1613 N N . LEU A 1 200 ? -0.603 -18.129 3.951 1.00 97.62 200 LEU A N 1
ATOM 1614 C CA . LEU A 1 200 ? -0.665 -18.458 5.376 1.00 97.62 200 LEU A CA 1
ATOM 1615 C C . LEU A 1 200 ? -0.650 -17.201 6.255 1.00 97.62 200 LEU A C 1
ATOM 1617 O O . LEU A 1 200 ? -1.358 -17.165 7.262 1.00 97.62 200 LEU A O 1
ATOM 1621 N N . ILE A 1 201 ? 0.091 -16.159 5.864 1.00 97.94 201 ILE A N 1
ATOM 1622 C CA . ILE A 1 201 ? 0.052 -14.845 6.520 1.00 97.94 201 ILE A CA 1
ATOM 1623 C C . ILE A 1 201 ? -1.352 -14.240 6.412 1.00 97.94 201 ILE A C 1
ATOM 1625 O O . ILE A 1 201 ? -1.920 -13.850 7.434 1.00 97.94 201 ILE A O 1
ATOM 1629 N N . ALA A 1 202 ? -1.950 -14.213 5.216 1.00 97.25 202 ALA A N 1
ATOM 1630 C CA . ALA A 1 202 ? -3.289 -13.659 5.004 1.00 97.25 202 ALA A CA 1
ATOM 1631 C C . ALA A 1 202 ? -4.347 -14.354 5.882 1.00 97.25 202 ALA A C 1
ATOM 1633 O O . ALA A 1 202 ? -5.095 -13.701 6.616 1.00 97.25 202 ALA A O 1
ATOM 1634 N N . VAL A 1 203 ? -4.364 -15.691 5.862 1.00 96.81 203 VAL A N 1
ATOM 1635 C CA . VAL A 1 203 ? -5.260 -16.516 6.687 1.00 96.81 203 VAL A CA 1
ATOM 1636 C C . VAL A 1 203 ? -4.967 -16.309 8.176 1.00 96.81 203 VAL A C 1
ATOM 1638 O O . VAL A 1 203 ? -5.880 -16.120 8.980 1.00 96.81 203 VAL A O 1
ATOM 1641 N N . GLY A 1 204 ? -3.692 -16.283 8.558 1.00 96.12 204 GLY A N 1
ATOM 1642 C CA . GLY A 1 204 ? -3.262 -16.107 9.939 1.00 96.12 204 GLY A CA 1
ATOM 1643 C C . GLY A 1 204 ? -3.634 -14.741 10.527 1.00 96.12 204 GLY A C 1
ATOM 1644 O O . GLY A 1 204 ? -3.986 -14.670 11.706 1.00 96.12 204 GLY A O 1
ATOM 1645 N N . LEU A 1 205 ? -3.608 -13.667 9.732 1.00 95.69 205 LEU A N 1
ATOM 1646 C CA . LEU A 1 205 ? -4.023 -12.320 10.146 1.00 95.69 205 LEU A CA 1
ATOM 1647 C C . LEU A 1 205 ? -5.542 -12.207 10.342 1.00 95.69 205 LEU A C 1
ATOM 1649 O O . LEU A 1 205 ? -6.004 -11.417 11.179 1.00 95.69 205 LEU A O 1
ATOM 1653 N N . PHE A 1 206 ? -6.315 -13.012 9.606 1.00 94.25 206 PHE A N 1
ATOM 1654 C CA . PHE A 1 206 ? -7.772 -13.054 9.698 1.00 94.25 206 PHE A CA 1
ATOM 1655 C C . PHE A 1 206 ? -8.241 -13.521 11.084 1.00 94.25 206 PHE A C 1
ATOM 1657 O O . PHE A 1 206 ? -9.083 -12.870 11.713 1.00 94.25 206 PHE A O 1
ATOM 1664 N N . PHE A 1 207 ? -7.643 -14.588 11.623 1.00 91.81 207 PHE A N 1
ATOM 1665 C CA . PHE A 1 207 ? -8.025 -15.136 12.926 1.00 91.81 207 PHE A CA 1
ATOM 1666 C C . PHE A 1 207 ? -7.301 -14.450 14.089 1.00 91.81 207 PHE A C 1
ATOM 1668 O O . PHE A 1 207 ? -6.077 -14.354 14.142 1.00 91.81 207 PHE A O 1
ATOM 1675 N N . SER A 1 208 ? -8.064 -14.021 15.097 1.00 86.75 208 SER A N 1
ATOM 1676 C CA . SER A 1 208 ? -7.538 -13.296 16.265 1.00 86.75 208 SER A CA 1
ATOM 1677 C C . SER A 1 208 ? -6.471 -14.066 17.049 1.00 86.75 208 SER A C 1
ATOM 1679 O O . SER A 1 208 ? -5.547 -13.448 17.571 1.00 86.75 208 SER A O 1
ATOM 1681 N N . ARG A 1 209 ? -6.573 -15.401 17.108 1.00 89.44 209 ARG A N 1
ATOM 1682 C CA . ARG A 1 209 ? -5.639 -16.272 17.842 1.00 89.44 209 ARG A CA 1
ATOM 1683 C C . ARG A 1 209 ? -4.274 -16.399 17.158 1.00 89.44 209 ARG A C 1
ATOM 1685 O O . ARG A 1 209 ? -3.262 -16.478 17.846 1.00 89.44 209 ARG A O 1
ATOM 1692 N N . THR A 1 210 ? -4.239 -16.421 15.828 1.00 94.19 210 THR A N 1
ATOM 1693 C CA . THR A 1 210 ? -3.007 -16.579 15.032 1.00 94.19 210 THR A CA 1
ATOM 1694 C C . THR A 1 210 ? -2.390 -15.247 14.622 1.00 94.19 210 THR A C 1
ATOM 1696 O O . THR A 1 210 ? -1.205 -15.196 14.304 1.00 94.19 210 THR A O 1
ATOM 1699 N N . ARG A 1 211 ? -3.161 -14.157 14.694 1.00 93.50 211 ARG A N 1
ATOM 1700 C CA . ARG A 1 211 ? -2.752 -12.802 14.318 1.00 93.50 211 ARG A CA 1
ATOM 1701 C C . ARG A 1 211 ? -1.376 -12.354 14.825 1.00 93.50 211 ARG A C 1
ATOM 1703 O O . ARG A 1 211 ? -0.651 -11.808 14.003 1.00 93.50 211 ARG A O 1
ATOM 1710 N N . PRO A 1 212 ? -0.976 -12.523 16.104 1.00 92.75 212 PRO A N 1
ATOM 1711 C CA . PRO A 1 212 ? 0.339 -12.045 16.540 1.00 92.75 212 PRO A CA 1
ATOM 1712 C C . PRO A 1 212 ? 1.492 -12.763 15.825 1.00 92.75 212 PRO A C 1
ATOM 1714 O O . PRO A 1 212 ? 2.477 -12.125 15.470 1.00 92.75 212 PRO A O 1
ATOM 1717 N N . TRP A 1 213 ? 1.351 -14.062 15.557 1.00 95.38 213 TRP A N 1
ATOM 1718 C CA . TRP A 1 213 ? 2.340 -14.838 14.805 1.00 95.38 213 TRP A CA 1
ATOM 1719 C C . TRP A 1 213 ? 2.355 -14.439 13.332 1.00 95.38 213 TRP A C 1
ATOM 1721 O O . TRP A 1 213 ? 3.417 -14.211 12.760 1.00 95.38 213 TRP A O 1
ATOM 1731 N N . ALA A 1 214 ? 1.169 -14.290 12.739 1.00 96.62 214 ALA A N 1
ATOM 1732 C CA . ALA A 1 214 ? 1.021 -13.870 11.352 1.00 96.62 214 ALA A CA 1
ATOM 1733 C C . ALA A 1 214 ? 1.540 -12.443 11.112 1.00 96.62 214 ALA A C 1
ATOM 1735 O O . ALA A 1 214 ? 2.120 -12.181 10.066 1.00 96.62 214 ALA A O 1
ATOM 1736 N N . LEU A 1 215 ? 1.401 -11.543 12.091 1.00 96.81 215 LEU A N 1
ATOM 1737 C CA . LEU A 1 215 ? 1.977 -10.199 12.050 1.00 96.81 215 LEU A CA 1
ATOM 1738 C C . LEU A 1 215 ? 3.502 -10.252 11.964 1.00 96.81 215 LEU A C 1
ATOM 1740 O O . LEU A 1 215 ? 4.085 -9.600 11.105 1.00 96.81 215 LEU A O 1
ATOM 1744 N N . TRP A 1 216 ? 4.154 -11.027 12.831 1.00 96.75 216 TRP A N 1
ATOM 1745 C CA . TRP A 1 216 ? 5.610 -11.145 12.776 1.00 96.75 216 TRP A CA 1
ATOM 1746 C C . TRP A 1 216 ? 6.077 -11.812 11.487 1.00 96.75 216 TRP A C 1
ATOM 1748 O O . TRP A 1 216 ? 7.036 -11.338 10.891 1.00 96.75 216 TRP A O 1
ATOM 1758 N N . ALA A 1 217 ? 5.355 -12.824 11.001 1.00 97.44 217 ALA A N 1
ATOM 1759 C CA . ALA A 1 217 ? 5.625 -13.416 9.696 1.00 97.44 217 ALA A CA 1
ATOM 1760 C C . ALA A 1 217 ? 5.492 -12.390 8.551 1.00 97.44 217 ALA A C 1
ATOM 1762 O O . ALA A 1 217 ? 6.374 -12.331 7.697 1.00 97.44 217 ALA A O 1
ATOM 1763 N N . ALA A 1 218 ? 4.460 -11.539 8.563 1.00 97.69 218 ALA A N 1
ATOM 1764 C CA . ALA A 1 218 ? 4.279 -10.456 7.591 1.00 97.69 218 ALA A CA 1
ATOM 1765 C C . ALA A 1 218 ? 5.429 -9.441 7.637 1.00 97.69 218 ALA A C 1
ATOM 1767 O O . ALA A 1 218 ? 6.018 -9.109 6.609 1.00 97.69 218 ALA A O 1
ATOM 1768 N N . VAL A 1 219 ? 5.805 -8.989 8.838 1.00 97.69 219 VAL A N 1
ATOM 1769 C CA . VAL A 1 219 ? 6.932 -8.065 9.034 1.00 97.69 219 VAL A CA 1
ATOM 1770 C C . VAL A 1 219 ? 8.232 -8.685 8.525 1.00 97.69 219 VAL A C 1
ATOM 1772 O O . VAL A 1 219 ? 8.945 -8.048 7.752 1.00 97.69 219 VAL A O 1
ATOM 1775 N N . SER A 1 220 ? 8.528 -9.932 8.904 1.00 97.12 220 SER A N 1
ATOM 1776 C CA . SER A 1 220 ? 9.713 -10.654 8.434 1.00 97.12 220 SER A CA 1
ATOM 1777 C C . SER A 1 220 ? 9.729 -10.788 6.915 1.00 97.12 220 SER A C 1
ATOM 1779 O O . SER A 1 220 ? 10.752 -10.519 6.295 1.00 97.12 220 SER A O 1
ATOM 1781 N N . MET A 1 221 ? 8.594 -11.128 6.304 1.00 96.75 221 MET A N 1
ATOM 1782 C CA . MET A 1 221 ? 8.465 -11.222 4.853 1.00 96.75 221 MET A CA 1
ATOM 1783 C C . MET A 1 221 ? 8.773 -9.882 4.167 1.00 96.75 221 MET A C 1
ATOM 1785 O O . MET A 1 221 ? 9.554 -9.853 3.218 1.00 96.75 221 MET A O 1
ATOM 1789 N N . HIS A 1 222 ? 8.232 -8.763 4.656 1.00 97.31 222 HIS A N 1
ATOM 1790 C CA . HIS A 1 222 ? 8.536 -7.442 4.096 1.00 97.31 222 HIS A CA 1
ATOM 1791 C C . HIS A 1 222 ? 9.999 -7.039 4.272 1.00 97.31 222 HIS A C 1
ATOM 1793 O O . HIS A 1 222 ? 10.581 -6.451 3.362 1.00 97.31 222 HIS A O 1
ATOM 1799 N N . VAL A 1 223 ? 10.624 -7.389 5.399 1.00 95.62 223 VAL A N 1
ATOM 1800 C CA . VAL A 1 223 ? 12.070 -7.203 5.585 1.00 95.62 223 VAL A CA 1
ATOM 1801 C C . VAL A 1 223 ? 12.850 -8.027 4.558 1.00 95.62 223 VAL A C 1
ATOM 1803 O O . VAL A 1 223 ? 13.755 -7.492 3.922 1.00 95.62 223 VAL A O 1
ATOM 1806 N N . CYS A 1 224 ? 12.470 -9.285 4.317 1.00 94.62 224 CYS A N 1
ATOM 1807 C CA . CYS A 1 224 ? 13.073 -10.107 3.267 1.00 94.62 224 CYS A CA 1
ATOM 1808 C C . CYS A 1 224 ? 12.891 -9.492 1.871 1.00 94.62 224 CYS A C 1
ATOM 1810 O O . CYS A 1 224 ? 13.834 -9.499 1.084 1.00 94.62 224 CYS A O 1
ATOM 1812 N N . LEU A 1 225 ? 11.728 -8.911 1.559 1.00 93.69 225 LEU A N 1
ATOM 1813 C CA . LEU A 1 225 ? 11.503 -8.211 0.289 1.00 93.69 225 LEU A CA 1
ATOM 1814 C C . LEU A 1 225 ? 12.374 -6.957 0.156 1.00 93.69 225 LEU A C 1
ATOM 1816 O O . LEU A 1 225 ? 12.941 -6.724 -0.909 1.00 93.69 225 LEU A O 1
ATOM 1820 N N . ILE A 1 226 ? 12.532 -6.178 1.229 1.00 93.94 226 ILE A N 1
ATOM 1821 C CA . ILE A 1 226 ? 13.431 -5.016 1.250 1.00 93.94 226 ILE A CA 1
ATOM 1822 C C . ILE A 1 226 ? 14.881 -5.453 1.034 1.00 93.94 226 ILE A C 1
ATOM 1824 O O . ILE A 1 226 ? 15.587 -4.817 0.260 1.00 93.94 226 ILE A O 1
ATOM 1828 N N . LEU A 1 227 ? 15.327 -6.538 1.670 1.00 92.62 227 LEU A N 1
ATOM 1829 C CA . LEU A 1 227 ? 16.673 -7.079 1.458 1.00 92.62 227 LEU A CA 1
ATOM 1830 C C . LEU A 1 227 ? 16.861 -7.592 0.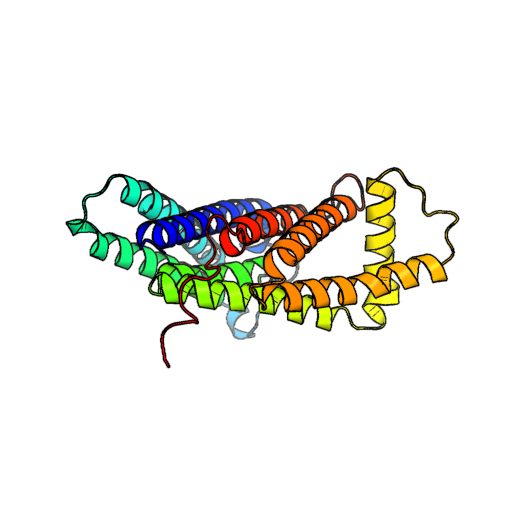026 1.00 92.62 227 LEU A C 1
ATOM 1832 O O . LEU A 1 227 ? 17.888 -7.326 -0.589 1.00 92.62 227 LEU A O 1
ATOM 1836 N N . SER A 1 228 ? 15.857 -8.288 -0.509 1.00 92.50 228 SER A N 1
ATOM 1837 C CA . SER A 1 228 ? 15.898 -8.883 -1.843 1.00 92.50 228 SER A CA 1
ATOM 1838 C C . SER A 1 228 ? 15.909 -7.839 -2.959 1.00 92.50 228 SER A C 1
ATOM 1840 O O . SER A 1 228 ? 16.722 -7.922 -3.874 1.00 92.50 228 SER A O 1
ATOM 1842 N N . VAL A 1 229 ? 15.030 -6.838 -2.890 1.00 92.06 229 VAL A N 1
ATOM 1843 C CA . VAL A 1 229 ? 14.861 -5.832 -3.954 1.00 92.06 229 VAL A CA 1
ATOM 1844 C C . VAL A 1 229 ? 15.737 -4.598 -3.714 1.00 92.06 229 VAL A C 1
ATOM 1846 O O . VAL A 1 229 ? 16.042 -3.864 -4.651 1.00 92.06 229 VAL A O 1
ATOM 1849 N N . GLY A 1 230 ? 16.161 -4.366 -2.472 1.00 89.69 230 GLY A N 1
ATOM 1850 C CA . GLY A 1 230 ? 16.942 -3.202 -2.070 1.00 89.69 230 GLY A CA 1
ATOM 1851 C C . GLY A 1 230 ? 18.397 -3.227 -2.539 1.00 89.69 230 GLY A C 1
ATOM 1852 O O . GLY A 1 230 ? 18.806 -4.122 -3.279 1.00 89.69 230 GLY A O 1
ATOM 1853 N N . PRO A 1 231 ? 19.203 -2.245 -2.099 1.00 85.44 231 PRO A N 1
ATOM 1854 C CA . PRO A 1 231 ? 20.558 -2.028 -2.614 1.00 85.44 231 PRO A CA 1
ATOM 1855 C C . PRO A 1 231 ? 21.515 -3.197 -2.360 1.00 85.44 231 PRO A C 1
ATOM 1857 O O . PRO A 1 231 ? 22.495 -3.346 -3.080 1.00 85.44 231 PRO A O 1
ATOM 1860 N N . TRP A 1 232 ? 21.225 -4.034 -1.362 1.00 84.62 232 TRP A N 1
ATOM 1861 C CA . TRP A 1 232 ? 22.018 -5.224 -1.047 1.00 84.62 232 TRP A CA 1
ATOM 1862 C C . TRP A 1 232 ? 21.662 -6.450 -1.900 1.00 84.62 232 TRP A C 1
ATOM 1864 O O . TRP A 1 232 ? 22.458 -7.380 -1.976 1.00 84.62 232 TRP A O 1
ATOM 1874 N N . GLY A 1 233 ? 20.491 -6.462 -2.536 1.00 86.31 233 GLY A N 1
ATOM 1875 C CA . GLY A 1 233 ? 20.033 -7.549 -3.396 1.00 86.31 233 GLY A CA 1
ATOM 1876 C C . GLY A 1 233 ? 20.047 -7.141 -4.867 1.00 86.31 233 GLY A C 1
ATOM 1877 O O . GLY A 1 233 ? 21.101 -7.048 -5.490 1.00 86.31 233 GLY A O 1
ATOM 1878 N N . LEU A 1 234 ? 18.862 -6.913 -5.435 1.00 82.19 234 LEU A N 1
ATOM 1879 C CA . LEU A 1 234 ? 18.673 -6.572 -6.850 1.00 82.19 234 LEU A CA 1
ATOM 1880 C C . LEU A 1 234 ? 18.894 -5.081 -7.170 1.00 82.19 234 LEU A C 1
ATOM 1882 O O . LEU A 1 234 ? 18.961 -4.723 -8.342 1.00 82.19 234 LEU A O 1
ATOM 1886 N N . ASN A 1 235 ? 19.004 -4.217 -6.154 1.00 82.62 235 ASN A N 1
ATOM 1887 C CA . ASN A 1 235 ? 19.206 -2.769 -6.284 1.00 82.62 235 ASN A CA 1
ATOM 1888 C C . ASN A 1 235 ? 18.163 -2.072 -7.187 1.00 82.62 235 ASN A C 1
ATOM 1890 O O . ASN A 1 235 ? 18.495 -1.264 -8.057 1.00 82.62 235 ASN A O 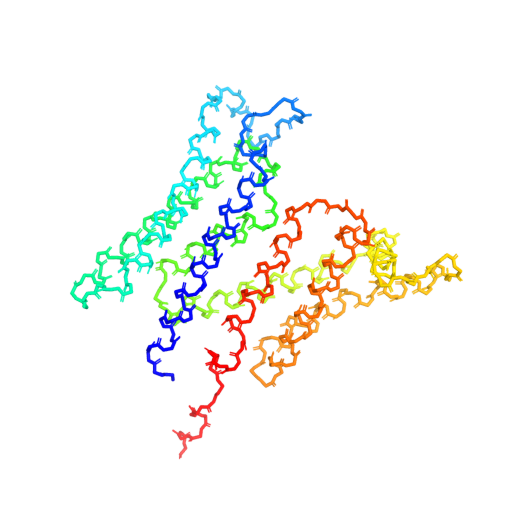1
ATOM 1894 N N . HIS A 1 236 ? 16.883 -2.392 -6.980 1.00 70.19 236 HIS A N 1
ATOM 1895 C CA . HIS A 1 236 ? 15.772 -1.923 -7.808 1.00 70.19 236 HIS A CA 1
ATOM 1896 C C . HIS A 1 236 ? 14.797 -0.976 -7.081 1.00 70.19 236 HIS A C 1
ATOM 1898 O O . HIS A 1 236 ? 14.575 -1.057 -5.876 1.00 70.19 236 HIS A O 1
ATOM 1904 N N . HIS A 1 237 ? 14.197 -0.082 -7.882 1.00 74.06 237 HIS A N 1
ATOM 1905 C CA . HIS A 1 237 ? 13.026 0.779 -7.640 1.00 74.06 237 HIS A CA 1
ATOM 1906 C C . HIS A 1 237 ? 12.744 1.213 -6.186 1.00 74.06 237 HIS A C 1
ATOM 1908 O O . HIS A 1 237 ? 11.993 0.564 -5.455 1.00 74.06 237 HIS A O 1
ATOM 1914 N N . GLY A 1 238 ? 13.206 2.416 -5.815 1.00 84.81 238 GLY A N 1
ATOM 1915 C CA . GLY A 1 238 ? 12.999 3.002 -4.480 1.00 84.81 238 GLY A CA 1
ATOM 1916 C C . GLY A 1 238 ? 11.537 3.067 -4.008 1.00 84.81 238 GLY A C 1
ATOM 1917 O O . GLY A 1 238 ? 11.274 2.893 -2.819 1.00 84.81 238 GLY A O 1
ATOM 1918 N N . GLY A 1 239 ? 10.571 3.217 -4.923 1.00 89.12 239 GLY A N 1
ATOM 1919 C CA . GLY A 1 239 ? 9.143 3.192 -4.583 1.00 89.12 239 GLY A CA 1
ATOM 1920 C C . GLY A 1 239 ? 8.683 1.871 -3.947 1.00 89.12 239 GLY A C 1
ATOM 1921 O O . GLY A 1 239 ? 7.885 1.882 -3.012 1.00 89.12 239 GLY A O 1
ATOM 1922 N N . VAL A 1 240 ? 9.234 0.731 -4.379 1.00 90.62 240 VAL A N 1
ATOM 1923 C CA . VAL A 1 240 ? 8.898 -0.590 -3.817 1.00 90.62 240 VAL A CA 1
ATOM 1924 C C . VAL A 1 240 ? 9.414 -0.718 -2.384 1.00 90.62 240 VAL A C 1
ATOM 1926 O O . VAL A 1 240 ? 8.710 -1.246 -1.524 1.00 90.62 240 VAL A O 1
ATOM 1929 N N . LEU A 1 241 ? 10.608 -0.193 -2.092 1.00 93.75 241 LEU A N 1
ATOM 1930 C CA . LEU A 1 241 ? 11.187 -0.218 -0.743 1.00 93.75 241 LEU A CA 1
ATOM 1931 C C . LEU A 1 241 ? 10.366 0.626 0.232 1.00 93.75 241 LEU A C 1
ATOM 1933 O O . LEU A 1 241 ? 10.025 0.168 1.323 1.00 93.75 241 LEU A O 1
ATOM 1937 N N . ILE A 1 242 ? 9.994 1.836 -0.190 1.00 95.94 242 ILE A N 1
ATOM 1938 C CA . ILE A 1 242 ? 9.174 2.751 0.611 1.00 95.94 242 ILE A CA 1
ATOM 1939 C C . ILE A 1 242 ? 7.798 2.131 0.882 1.00 95.94 242 ILE A C 1
ATOM 1941 O O . ILE A 1 242 ? 7.294 2.209 2.002 1.00 95.94 242 ILE A O 1
ATOM 1945 N N . TRP A 1 243 ? 7.207 1.460 -0.107 1.00 96.44 243 TRP A N 1
ATOM 1946 C CA . TRP A 1 243 ? 5.924 0.784 0.064 1.00 96.44 243 TRP A CA 1
ATOM 1947 C C . TRP A 1 243 ? 6.000 -0.440 0.992 1.00 96.44 243 TRP A C 1
ATOM 1949 O O . TRP A 1 243 ? 5.109 -0.637 1.817 1.00 96.44 243 TRP A O 1
ATOM 1959 N N . ASN A 1 244 ? 7.081 -1.224 0.948 1.00 96.44 244 ASN A N 1
ATOM 1960 C CA . ASN A 1 244 ? 7.290 -2.308 1.916 1.00 96.44 244 ASN A CA 1
ATOM 1961 C C . ASN A 1 244 ? 7.471 -1.772 3.345 1.00 96.44 244 ASN A C 1
ATOM 1963 O O . ASN A 1 244 ? 6.919 -2.335 4.290 1.00 96.44 244 ASN A O 1
ATOM 1967 N N . LEU A 1 245 ? 8.181 -0.651 3.513 1.00 97.19 245 LEU A N 1
ATOM 1968 C CA . LEU A 1 245 ? 8.299 0.007 4.814 1.00 97.19 245 LEU A CA 1
ATOM 1969 C C . LEU A 1 245 ? 6.936 0.503 5.323 1.00 97.19 245 LEU A C 1
ATOM 1971 O O . LEU A 1 245 ? 6.626 0.353 6.506 1.00 97.19 245 LEU A O 1
ATOM 1975 N N . TYR A 1 246 ? 6.103 1.045 4.430 1.00 97.94 246 TYR A N 1
ATOM 1976 C CA . TYR A 1 246 ? 4.725 1.398 4.759 1.00 97.94 246 TYR A CA 1
ATOM 1977 C C . TYR A 1 246 ? 3.940 0.187 5.273 1.00 97.94 246 TYR A C 1
ATOM 1979 O O . TYR A 1 246 ? 3.303 0.297 6.320 1.00 97.94 246 TYR A O 1
ATOM 1987 N N . PHE A 1 247 ? 4.003 -0.960 4.586 1.00 97.19 247 PHE A N 1
ATOM 1988 C CA . PHE A 1 247 ? 3.313 -2.180 5.018 1.00 97.19 247 PHE A CA 1
ATOM 1989 C C . PHE A 1 247 ? 3.725 -2.620 6.418 1.00 97.19 247 PHE A C 1
ATOM 1991 O O . PHE A 1 247 ? 2.853 -2.884 7.241 1.00 97.19 247 PHE A O 1
ATOM 1998 N N . ILE A 1 248 ? 5.027 -2.618 6.726 1.00 97.88 248 ILE A N 1
ATOM 1999 C CA . ILE A 1 248 ? 5.525 -2.953 8.068 1.00 97.88 248 ILE A CA 1
ATOM 2000 C C . ILE A 1 248 ? 4.857 -2.063 9.121 1.00 97.88 248 ILE A C 1
ATOM 2002 O O . ILE A 1 248 ? 4.288 -2.559 10.094 1.00 97.88 248 ILE A O 1
ATOM 2006 N N . LEU A 1 249 ? 4.887 -0.741 8.929 1.00 97.38 249 LEU A N 1
ATOM 2007 C CA . LEU A 1 249 ? 4.309 0.199 9.891 1.00 97.38 249 LEU A CA 1
ATOM 2008 C C . LEU A 1 249 ? 2.787 0.063 9.984 1.00 97.38 249 LEU A C 1
ATOM 2010 O O . LEU A 1 249 ? 2.234 0.035 11.084 1.00 97.38 249 LEU A O 1
ATOM 2014 N N . GLN A 1 250 ? 2.110 -0.038 8.843 1.00 97.19 250 GLN A N 1
ATOM 2015 C CA . GLN A 1 250 ? 0.665 -0.212 8.766 1.00 97.19 250 GLN A CA 1
ATOM 2016 C C . GLN A 1 250 ? 0.225 -1.473 9.515 1.00 97.19 250 GLN A C 1
ATOM 2018 O O . GLN A 1 250 ? -0.724 -1.419 10.297 1.00 97.19 250 GLN A O 1
ATOM 2023 N N . ASP A 1 251 ? 0.923 -2.587 9.324 1.00 96.56 251 ASP A N 1
ATOM 2024 C CA . ASP A 1 251 ? 0.571 -3.868 9.921 1.00 96.56 251 ASP A CA 1
ATOM 2025 C C . ASP A 1 251 ? 0.830 -3.892 11.421 1.00 96.56 251 ASP A C 1
ATOM 2027 O O . ASP A 1 251 ? -0.020 -4.355 12.189 1.00 96.56 251 ASP A O 1
ATOM 2031 N N . LEU A 1 252 ? 1.942 -3.300 11.862 1.00 96.25 252 LEU A N 1
ATOM 2032 C CA . LEU A 1 252 ? 2.208 -3.081 13.280 1.00 96.25 252 LEU A CA 1
ATOM 2033 C C . LEU A 1 252 ? 1.098 -2.239 13.916 1.00 96.25 252 LEU A C 1
ATOM 2035 O O . LEU A 1 252 ? 0.589 -2.599 14.978 1.00 96.25 252 LEU A O 1
ATOM 2039 N N . ILE A 1 253 ? 0.652 -1.162 13.266 1.00 95.12 253 ILE A N 1
ATOM 2040 C CA . ILE A 1 253 ? -0.441 -0.336 13.792 1.00 95.12 253 ILE A CA 1
ATOM 2041 C C . ILE A 1 253 ? -1.767 -1.111 13.776 1.00 95.12 253 ILE A C 1
ATOM 2043 O O . ILE A 1 253 ? -2.529 -1.020 14.739 1.00 95.12 253 ILE A O 1
ATOM 2047 N N . LEU A 1 254 ? -2.067 -1.880 12.725 1.00 93.88 254 LEU A N 1
ATOM 2048 C CA . LEU A 1 254 ? -3.350 -2.565 12.545 1.00 93.88 254 LEU A CA 1
ATOM 2049 C C . LEU A 1 254 ? -3.527 -3.804 13.417 1.00 93.88 254 LEU A C 1
ATOM 2051 O O . LEU A 1 254 ? -4.628 -4.019 13.946 1.00 93.88 254 LEU A O 1
ATOM 2055 N N . PHE A 1 255 ? -2.490 -4.627 13.536 1.00 93.00 255 PHE A N 1
ATOM 2056 C CA . PHE A 1 255 ? -2.596 -5.992 14.044 1.00 93.00 255 PHE A CA 1
ATOM 2057 C C . PHE A 1 255 ? -1.844 -6.228 15.355 1.00 93.00 255 PHE A C 1
ATOM 2059 O O . PHE A 1 255 ? -2.087 -7.258 15.987 1.00 93.00 255 PHE A O 1
ATOM 2066 N N . SER A 1 256 ? -1.010 -5.292 15.827 1.00 86.69 256 SER A N 1
ATOM 2067 C CA . SER A 1 256 ? -0.366 -5.443 17.138 1.00 86.69 256 SER A CA 1
ATOM 2068 C C . SER A 1 256 ? -1.405 -5.540 18.261 1.00 86.69 256 SER A C 1
ATOM 2070 O O . SER A 1 256 ? -2.390 -4.800 18.307 1.00 86.69 256 SER A O 1
ATOM 2072 N N . GLY A 1 257 ? -1.203 -6.475 19.194 1.00 64.38 257 GLY A N 1
ATOM 2073 C CA . GLY A 1 257 ? -2.090 -6.680 20.349 1.00 64.38 257 GLY A CA 1
ATOM 2074 C C . GLY A 1 257 ? -2.201 -5.457 21.270 1.00 64.38 257 GLY A C 1
ATOM 2075 O O . GLY A 1 257 ? -3.198 -5.308 21.969 1.00 64.38 257 GLY A O 1
ATOM 2076 N N . LEU A 1 258 ? -1.232 -4.534 21.214 1.00 53.78 258 LEU A N 1
ATOM 2077 C CA . LEU A 1 258 ? -1.257 -3.276 21.968 1.00 53.78 258 LEU A CA 1
ATOM 2078 C C . LEU A 1 258 ? -2.448 -2.377 21.566 1.00 53.78 258 LEU A C 1
ATOM 2080 O O . LEU A 1 258 ? -2.977 -1.627 22.394 1.00 53.78 258 LEU A O 1
ATOM 2084 N N . LEU A 1 259 ? -2.885 -2.482 20.302 1.00 53.84 259 LEU A N 1
ATOM 2085 C CA . LEU A 1 259 ? -3.945 -1.677 19.685 1.00 53.84 259 LEU A CA 1
ATOM 2086 C C . LEU A 1 259 ? -5.079 -2.522 19.067 1.00 53.84 259 LEU A C 1
ATOM 2088 O O . LEU A 1 259 ? -6.083 -1.961 18.627 1.00 53.84 259 LEU A O 1
ATOM 2092 N N . SER A 1 260 ? -4.958 -3.854 19.009 1.00 52.53 260 SER A N 1
ATOM 2093 C CA . SER A 1 260 ? -5.958 -4.745 18.406 1.00 52.53 260 SER A CA 1
ATOM 2094 C C . SER A 1 260 ? -6.832 -5.458 19.446 1.00 52.53 260 SER A C 1
ATOM 2096 O O . SER A 1 260 ? -6.394 -5.859 20.521 1.00 52.53 260 SER A O 1
ATOM 2098 N N . LEU A 1 261 ? -8.122 -5.580 19.119 1.00 53.19 261 LEU A N 1
ATOM 2099 C CA . LEU A 1 261 ? -9.131 -6.251 19.935 1.00 53.19 261 LEU A CA 1
ATOM 2100 C C . LEU A 1 261 ? -8.794 -7.739 20.061 1.00 53.19 261 LEU A C 1
ATOM 2102 O O . LEU A 1 261 ? -9.022 -8.506 19.122 1.00 53.19 261 LEU A O 1
ATOM 2106 N N . THR A 1 262 ? -8.313 -8.139 21.234 1.00 49.53 262 THR A N 1
ATOM 2107 C CA . THR A 1 262 ? -8.263 -9.547 21.630 1.00 49.53 262 THR A CA 1
ATOM 2108 C C . THR A 1 262 ? -8.960 -9.692 22.986 1.00 49.53 262 THR A C 1
ATOM 2110 O O . THR A 1 262 ? -8.431 -9.279 24.007 1.00 49.53 262 THR A O 1
ATOM 2113 N N . ARG A 1 263 ? -10.205 -10.191 22.907 1.00 44.31 263 ARG A N 1
ATOM 2114 C CA . ARG A 1 263 ? -11.080 -10.820 23.920 1.00 44.31 263 ARG A CA 1
ATOM 2115 C C . ARG A 1 263 ? -11.168 -10.236 25.342 1.00 44.31 263 ARG A C 1
ATOM 2117 O O . ARG A 1 263 ? -10.360 -10.539 26.206 1.00 44.31 263 ARG A O 1
ATOM 2124 N N . ALA A 1 264 ? -12.308 -9.599 25.605 1.00 38.69 264 ALA A N 1
ATOM 2125 C CA . ALA A 1 264 ? -13.144 -9.890 26.773 1.00 38.69 264 ALA A CA 1
ATOM 2126 C C . ALA A 1 264 ? -14.607 -9.846 26.286 1.00 38.69 264 ALA A C 1
ATOM 2128 O O . ALA A 1 264 ? -14.992 -8.835 25.700 1.00 38.69 264 ALA A O 1
ATOM 2129 N N . GLY A 1 265 ? -15.376 -10.930 26.437 1.00 39.06 265 GLY A N 1
ATOM 2130 C CA . GLY A 1 265 ? -16.823 -10.929 26.152 1.00 39.06 265 GLY A CA 1
ATOM 2131 C C . GLY A 1 265 ? -17.345 -11.925 25.107 1.00 39.06 265 GLY A C 1
ATOM 2132 O O . GLY A 1 265 ? -18.189 -11.552 24.305 1.00 39.06 265 GLY A O 1
ATOM 2133 N N . GLU A 1 266 ? -16.863 -13.172 25.099 1.00 38.12 266 GLU A N 1
ATOM 2134 C CA . GLU A 1 266 ? -17.583 -14.312 24.477 1.00 38.12 266 GLU A CA 1
ATOM 2135 C C . GLU A 1 266 ? -18.066 -15.331 25.533 1.00 38.12 266 GLU A C 1
ATOM 2137 O O . GLU A 1 266 ? -18.401 -16.461 25.207 1.00 38.12 266 GLU A O 1
ATOM 2142 N N . ALA A 1 267 ? -18.127 -14.939 26.807 1.00 39.22 267 ALA A N 1
ATOM 2143 C CA . ALA A 1 267 ? -18.718 -15.738 27.877 1.00 39.22 267 ALA A CA 1
ATOM 2144 C C . ALA A 1 267 ? -19.521 -14.794 28.777 1.00 39.22 267 ALA A C 1
ATOM 2146 O O . ALA A 1 267 ? -18.952 -14.223 29.694 1.00 39.22 267 ALA A O 1
ATOM 2147 N N . ASP A 1 268 ? -20.758 -14.502 28.371 1.00 35.66 268 ASP A N 1
ATOM 2148 C CA . ASP A 1 268 ? -21.869 -14.013 29.212 1.00 35.66 268 ASP A CA 1
ATOM 2149 C C . ASP A 1 268 ? -23.096 -13.797 28.307 1.00 35.66 268 ASP A C 1
ATOM 2151 O O . ASP A 1 268 ? -23.584 -12.689 28.119 1.00 35.66 268 ASP A O 1
ATOM 2155 N N . PHE A 1 269 ? -23.537 -14.875 27.657 1.00 42.59 269 PHE A N 1
ATOM 2156 C CA . PHE A 1 269 ? -24.899 -15.028 27.135 1.00 42.59 269 PHE A CA 1
ATOM 2157 C C . PHE A 1 269 ? -25.225 -16.524 27.135 1.00 42.59 269 PHE A C 1
ATOM 2159 O O . PHE A 1 269 ? -25.241 -17.185 26.096 1.00 42.59 269 PHE A O 1
ATOM 2166 N N . SER A 1 270 ? -25.421 -17.045 28.341 1.00 35.00 270 SER A N 1
ATOM 2167 C CA . SER A 1 270 ? -26.190 -18.252 28.645 1.00 35.00 270 SER A CA 1
ATOM 2168 C C . SER A 1 270 ? -26.763 -18.092 30.041 1.00 35.00 270 SER A C 1
ATOM 2170 O O . SER A 1 270 ? -25.928 -17.868 30.948 1.00 35.00 270 SER A O 1
#

Secondary structure (DSSP, 8-state):
--HHHHHHHHHHHHHHHHHHHHHHHHHTHHHHS--SSS----SSGGGGGS-THHHHHHHHHHHHHHHHHHHHHHHTTT--GGGHHHHHHHHHHHHHHHHHHHHHHHHH-GGG--HHHHHHHHHHHHHHHS-HHHHHHHHHHHHHHHHHHHHHHH-SHHHHHTHHHHHHHHHHHHTT---TTS-HHHHHHHHHHHHHHHHHHHHHHHSTTTHHHHHHHHHHHHHHHHHHHSTTTT---HHHHHHHHHHHHHHHHHH-TTTS---S-SS---